Protein AF-A0A8H6XSZ0-F1 (afdb_monomer)

Structure (mmCIF, N/CA/C/O backbone):
data_AF-A0A8H6XSZ0-F1
#
_entry.id   AF-A0A8H6XSZ0-F1
#
loop_
_atom_site.group_PDB
_atom_site.id
_atom_site.type_symbol
_atom_site.label_atom_id
_atom_site.label_alt_id
_atom_site.label_comp_id
_atom_site.label_asym_id
_atom_site.label_entity_id
_atom_site.label_seq_id
_atom_site.pdbx_PDB_ins_code
_atom_site.Cartn_x
_atom_site.Cartn_y
_atom_site.Cartn_z
_atom_site.occupancy
_atom_site.B_iso_or_equiv
_atom_site.auth_seq_id
_atom_site.auth_comp_id
_atom_site.auth_asym_id
_atom_site.auth_atom_id
_atom_site.pdbx_PDB_model_num
ATOM 1 N N . MET A 1 1 ? 0.325 -28.582 12.959 1.00 30.89 1 MET A N 1
ATOM 2 C CA . MET A 1 1 ? 1.122 -27.996 11.861 1.00 30.89 1 MET A CA 1
ATOM 3 C C . MET A 1 1 ? 0.439 -28.367 10.554 1.00 30.89 1 MET A C 1
ATOM 5 O O . MET A 1 1 ? 0.577 -29.498 10.122 1.00 30.89 1 MET A O 1
ATOM 9 N N . SER A 1 2 ? -0.385 -27.478 9.994 1.00 27.41 2 SER A N 1
ATOM 10 C CA . SER A 1 2 ? -0.947 -27.676 8.652 1.00 27.41 2 SER A CA 1
ATOM 11 C C . SER A 1 2 ? -0.065 -26.900 7.688 1.00 27.41 2 SER A C 1
ATOM 13 O O . SER A 1 2 ? 0.022 -25.679 7.812 1.00 27.41 2 SER A O 1
ATOM 15 N N . ALA A 1 3 ? 0.617 -27.595 6.779 1.00 25.88 3 ALA A N 1
ATOM 16 C CA . ALA A 1 3 ? 1.285 -26.951 5.658 1.00 25.88 3 ALA A CA 1
ATOM 17 C C . ALA A 1 3 ? 0.207 -26.241 4.829 1.00 25.88 3 ALA A C 1
ATOM 19 O O . ALA A 1 3 ? -0.731 -26.881 4.355 1.00 25.88 3 ALA A O 1
ATOM 20 N N . ARG A 1 4 ? 0.284 -24.912 4.735 1.00 32.66 4 ARG A N 1
ATOM 21 C CA . ARG A 1 4 ? -0.521 -24.152 3.780 1.00 32.66 4 ARG A CA 1
ATOM 22 C C . ARG A 1 4 ? 0.209 -24.222 2.449 1.00 32.66 4 ARG A C 1
ATOM 24 O O . ARG A 1 4 ? 1.306 -23.692 2.315 1.00 32.66 4 ARG A O 1
ATOM 31 N N . THR A 1 5 ? -0.361 -24.945 1.500 1.00 26.98 5 THR A N 1
ATOM 32 C CA . THR A 1 5 ? 0.038 -24.868 0.098 1.00 26.98 5 THR A CA 1
ATOM 33 C C . THR A 1 5 ? -0.646 -23.645 -0.499 1.00 26.98 5 THR A C 1
ATOM 35 O O . THR A 1 5 ? -1.838 -23.693 -0.790 1.00 26.98 5 THR A O 1
ATOM 38 N N . ASN A 1 6 ? 0.091 -22.542 -0.630 1.00 35.59 6 ASN A N 1
ATOM 39 C CA . ASN A 1 6 ? -0.370 -21.371 -1.373 1.00 35.59 6 ASN A CA 1
ATOM 40 C C . ASN A 1 6 ? -0.275 -21.696 -2.871 1.00 35.59 6 ASN A C 1
ATOM 42 O O . ASN A 1 6 ? 0.822 -21.901 -3.397 1.00 35.59 6 ASN A O 1
ATOM 46 N N . GLU A 1 7 ? -1.408 -21.767 -3.568 1.00 32.34 7 GLU A N 1
ATOM 47 C CA . GLU A 1 7 ? -1.431 -21.922 -5.025 1.00 32.34 7 GLU A CA 1
ATOM 48 C C . GLU A 1 7 ? -1.338 -20.550 -5.699 1.00 32.34 7 GLU A C 1
ATOM 50 O O . GLU A 1 7 ? -2.342 -19.919 -6.032 1.00 32.34 7 GLU A O 1
ATOM 55 N N . PHE A 1 8 ? -0.109 -20.087 -5.940 1.00 37.84 8 PHE A N 1
ATOM 56 C CA . PHE A 1 8 ? 0.129 -18.939 -6.813 1.00 37.84 8 PHE A CA 1
ATOM 57 C C . PHE A 1 8 ? -0.322 -19.273 -8.235 1.00 37.84 8 PHE A C 1
ATOM 59 O O . PHE A 1 8 ? 0.369 -19.979 -8.975 1.00 37.84 8 PHE A O 1
ATOM 66 N N . HIS A 1 9 ? -1.446 -18.703 -8.663 1.00 38.78 9 HIS A N 1
ATOM 67 C CA . HIS A 1 9 ? -1.815 -18.732 -10.071 1.00 38.78 9 HIS A CA 1
ATOM 68 C C . HIS A 1 9 ? -0.906 -17.758 -10.824 1.00 38.78 9 HIS A C 1
ATOM 70 O O . HIS A 1 9 ? -1.159 -16.556 -10.922 1.00 38.78 9 HIS A O 1
ATOM 76 N N . THR A 1 10 ? 0.208 -18.286 -11.334 1.00 34.50 10 THR A N 1
ATOM 77 C CA . THR A 1 10 ? 1.086 -17.545 -12.238 1.00 34.50 10 THR A CA 1
ATOM 78 C C . THR A 1 10 ? 0.405 -17.464 -13.593 1.00 34.50 10 THR A C 1
ATOM 80 O O . THR A 1 10 ? 0.452 -18.406 -14.386 1.00 34.50 10 THR A O 1
ATOM 83 N N . ILE A 1 11 ? -0.197 -16.319 -13.897 1.00 41.19 11 ILE A N 1
ATOM 84 C CA . ILE A 1 11 ? -0.640 -16.041 -15.259 1.00 41.19 11 ILE A CA 1
ATOM 85 C C . ILE A 1 11 ? 0.620 -15.667 -16.050 1.00 41.19 11 ILE A C 1
ATOM 87 O O . ILE A 1 11 ? 1.072 -14.523 -16.060 1.00 41.19 11 ILE A O 1
ATOM 91 N N . ASN A 1 12 ? 1.225 -16.667 -16.699 1.00 33.88 12 ASN A N 1
ATOM 92 C CA . ASN A 1 12 ? 2.415 -16.535 -17.549 1.00 33.88 12 ASN A CA 1
ATOM 93 C C . ASN A 1 12 ? 2.102 -15.825 -18.884 1.00 33.88 12 ASN A C 1
ATOM 95 O O . ASN A 1 12 ? 2.585 -16.225 -19.941 1.00 33.88 12 ASN A O 1
ATOM 99 N N . ASN A 1 13 ? 1.325 -14.746 -18.867 1.00 37.66 13 ASN A N 1
ATOM 100 C CA . ASN A 1 13 ? 1.044 -13.992 -20.080 1.00 37.66 13 ASN A CA 1
ATOM 101 C C . ASN A 1 13 ? 2.245 -13.111 -20.423 1.00 37.66 13 ASN A C 1
ATOM 103 O O . ASN A 1 13 ? 2.646 -12.237 -19.659 1.00 37.66 13 ASN A O 1
ATOM 107 N N . HIS A 1 14 ? 2.858 -13.384 -21.572 1.00 36.53 14 HIS A N 1
ATOM 108 C CA . HIS A 1 14 ? 3.912 -12.545 -22.125 1.00 36.53 14 HIS A CA 1
ATOM 109 C C . HIS A 1 14 ? 3.254 -11.311 -22.712 1.00 36.53 14 HIS A C 1
ATOM 111 O O . HIS A 1 14 ? 2.371 -11.433 -23.557 1.00 36.53 14 HIS A O 1
ATOM 117 N N . ILE A 1 15 ? 3.674 -10.135 -22.261 1.00 41.38 15 ILE A N 1
ATOM 118 C CA . ILE A 1 15 ? 3.165 -8.891 -22.816 1.00 41.38 15 ILE A CA 1
ATOM 119 C C . ILE A 1 15 ? 4.338 -8.029 -23.266 1.00 41.38 15 ILE A C 1
ATOM 121 O O . ILE A 1 15 ? 5.171 -7.607 -22.460 1.00 41.38 15 ILE A O 1
ATOM 125 N N . TYR A 1 16 ? 4.395 -7.817 -24.577 1.00 39.16 16 TYR A N 1
ATOM 126 C CA . TYR A 1 16 ? 5.367 -6.982 -25.270 1.00 39.16 16 TYR A CA 1
ATOM 127 C C . TYR A 1 16 ? 4.949 -5.511 -25.154 1.00 39.16 16 TYR A C 1
ATOM 129 O O . TYR A 1 16 ? 3.790 -5.173 -25.382 1.00 39.16 16 TYR A O 1
ATOM 137 N N . GLY A 1 17 ? 5.868 -4.630 -24.748 1.00 40.28 17 GLY A N 1
ATOM 138 C CA . GLY A 1 17 ? 5.565 -3.211 -24.538 1.00 40.28 17 GLY A CA 1
ATOM 139 C C . GLY A 1 17 ? 5.966 -2.303 -25.692 1.00 40.28 17 GLY A C 1
ATOM 140 O O . GLY A 1 17 ? 7.087 -1.825 -25.688 1.00 40.28 17 GLY A O 1
ATOM 141 N N . GLY A 1 18 ? 5.064 -1.979 -26.616 1.00 36.53 18 GLY A N 1
ATOM 142 C CA . GLY A 1 18 ? 5.341 -1.012 -27.687 1.00 36.53 18 GLY A CA 1
ATOM 143 C C . GLY A 1 18 ? 5.869 0.334 -27.174 1.00 36.53 18 GLY A C 1
ATOM 144 O O . GLY A 1 18 ? 5.116 1.086 -26.561 1.00 36.53 18 GLY A O 1
ATOM 145 N N . VAL A 1 19 ? 7.130 0.675 -27.462 1.00 43.03 19 VAL A N 1
ATOM 146 C CA . VAL A 1 19 ? 7.591 2.074 -27.445 1.00 43.03 19 VAL A CA 1
ATOM 147 C C . VAL A 1 19 ? 7.278 2.635 -28.828 1.00 43.03 19 VAL A C 1
ATOM 149 O O . VAL A 1 19 ? 7.871 2.199 -29.813 1.00 43.03 19 VAL A O 1
ATOM 152 N N . GLY A 1 20 ? 6.295 3.531 -28.924 1.00 42.84 20 GLY A N 1
ATOM 153 C CA . GLY A 1 20 ? 5.967 4.207 -30.177 1.00 42.84 20 GLY A CA 1
ATOM 154 C C . GLY A 1 20 ? 7.186 4.970 -30.698 1.00 42.84 20 GLY A C 1
ATOM 155 O O . GLY A 1 20 ? 7.690 5.874 -30.031 1.00 42.84 20 GLY A O 1
ATOM 156 N N . GLY A 1 21 ? 7.686 4.574 -31.869 1.00 40.88 21 GLY A N 1
ATOM 157 C CA . GLY A 1 21 ? 8.788 5.256 -32.542 1.00 40.88 21 GLY A CA 1
ATOM 158 C C . GLY A 1 21 ? 8.429 6.706 -32.876 1.00 40.88 21 GLY A C 1
ATOM 159 O O . GLY A 1 21 ? 7.324 6.991 -33.336 1.00 40.88 21 GL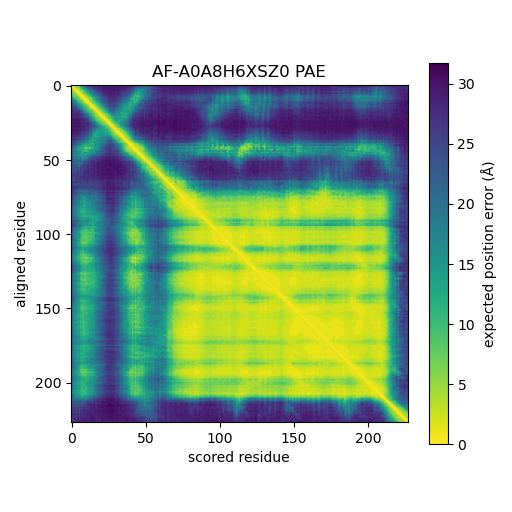Y A O 1
ATOM 160 N N . HIS A 1 22 ? 9.368 7.629 -32.658 1.00 41.38 22 HIS A N 1
ATOM 161 C CA . HIS A 1 22 ? 9.258 8.996 -33.165 1.00 41.38 22 HIS A CA 1
ATOM 162 C C . HIS A 1 22 ? 9.368 8.963 -34.696 1.00 41.38 22 HIS A C 1
ATOM 164 O O . HIS A 1 22 ? 10.398 8.566 -35.241 1.00 41.38 22 HIS A O 1
ATOM 170 N N . GLY A 1 23 ? 8.291 9.347 -35.386 1.00 41.91 23 GLY A N 1
ATOM 171 C CA . GLY A 1 23 ? 8.269 9.493 -36.840 1.00 41.91 23 GLY A CA 1
ATOM 172 C C . GLY A 1 23 ? 9.262 10.562 -37.296 1.00 41.91 23 GLY A C 1
ATOM 173 O O . GLY A 1 23 ? 9.236 11.690 -36.807 1.00 41.91 23 GLY A O 1
ATOM 174 N N . GLY A 1 24 ? 10.151 10.182 -38.215 1.00 39.12 24 GLY A N 1
ATOM 175 C CA . GLY A 1 24 ? 11.143 11.065 -38.818 1.00 39.12 24 GLY A CA 1
ATOM 176 C C . GLY A 1 24 ? 10.514 12.198 -39.631 1.00 39.12 24 GLY A C 1
ATOM 177 O O . GLY A 1 24 ? 9.450 12.053 -40.233 1.00 39.12 24 GLY A O 1
ATOM 178 N N . ALA A 1 25 ? 11.199 13.338 -39.650 1.00 46.41 25 ALA A N 1
ATOM 179 C CA . ALA A 1 25 ? 10.891 14.448 -40.535 1.00 46.41 25 ALA A CA 1
ATOM 180 C C . ALA A 1 25 ? 11.247 14.089 -41.990 1.00 46.41 25 ALA A C 1
ATOM 182 O O . ALA A 1 25 ? 12.367 13.662 -42.258 1.00 46.41 25 ALA A O 1
ATOM 183 N N . GLY A 1 26 ? 10.324 14.334 -42.927 1.00 39.47 26 GLY A N 1
ATOM 184 C CA . GLY A 1 26 ? 10.641 14.463 -44.355 1.00 39.47 26 GLY A CA 1
ATOM 185 C C . GLY A 1 26 ? 9.917 13.496 -45.296 1.00 39.47 26 GLY A C 1
ATOM 186 O O . GLY A 1 26 ? 10.168 12.301 -45.286 1.00 39.47 26 GLY A O 1
ATOM 187 N N . GLY A 1 27 ? 9.055 14.068 -46.146 1.00 44.94 27 GLY A N 1
ATOM 188 C CA . GLY A 1 27 ? 8.819 13.678 -47.543 1.00 44.94 27 GLY A CA 1
ATOM 189 C C . GLY A 1 27 ? 8.545 12.207 -47.883 1.00 44.94 27 GLY A C 1
ATOM 190 O O . GLY A 1 27 ? 9.471 11.440 -48.078 1.00 44.94 27 GLY A O 1
ATOM 191 N N . GLN A 1 28 ? 7.266 11.903 -48.133 1.00 50.97 28 GLN A N 1
ATOM 192 C CA . GLN A 1 28 ? 6.740 10.755 -48.895 1.00 50.97 28 GLN A CA 1
ATOM 193 C C . GLN A 1 28 ? 7.128 9.330 -48.429 1.00 50.97 28 GLN A C 1
ATOM 195 O O . GLN A 1 28 ? 8.266 8.893 -48.513 1.00 50.97 28 GLN A O 1
ATOM 200 N N . ARG A 1 29 ? 6.073 8.556 -48.110 1.00 48.88 29 ARG A N 1
ATOM 201 C CA . ARG A 1 29 ? 6.023 7.165 -47.601 1.00 48.88 29 ARG A CA 1
ATOM 202 C C . ARG A 1 29 ? 6.269 7.049 -46.093 1.00 48.88 29 ARG A C 1
ATOM 204 O O . ARG A 1 29 ? 7.379 6.826 -45.632 1.00 48.88 29 ARG A O 1
ATOM 211 N N . GLY A 1 30 ? 5.179 7.150 -45.328 1.00 42.22 30 GLY A N 1
ATOM 212 C CA . GLY A 1 30 ? 5.169 6.824 -43.903 1.00 42.22 30 GLY A CA 1
ATOM 213 C C . GLY A 1 30 ? 5.542 5.358 -43.679 1.00 42.22 30 GLY A C 1
ATOM 214 O O . GLY A 1 30 ? 4.811 4.460 -44.092 1.00 42.22 30 GLY A O 1
ATOM 215 N N . GLY A 1 31 ? 6.693 5.125 -43.049 1.00 39.75 31 GLY A N 1
ATOM 216 C CA . GLY A 1 31 ? 7.053 3.820 -42.508 1.00 39.75 31 GLY A CA 1
ATOM 217 C C . GLY A 1 31 ? 6.154 3.494 -41.317 1.00 39.75 31 GLY A C 1
ATOM 218 O O . GLY A 1 31 ? 5.973 4.331 -40.433 1.00 39.75 31 GLY A O 1
ATOM 219 N N . GLY A 1 32 ? 5.570 2.295 -41.305 1.00 40.28 32 GLY A N 1
ATOM 220 C CA . GLY A 1 32 ? 4.816 1.797 -40.158 1.00 40.28 32 GLY A CA 1
ATOM 221 C C . GLY A 1 32 ? 5.708 1.783 -38.919 1.00 40.28 32 GLY A C 1
ATOM 222 O O . GLY A 1 32 ? 6.764 1.151 -38.925 1.00 40.28 32 GLY A O 1
ATOM 223 N N . GLY A 1 33 ? 5.307 2.514 -37.878 1.00 40.75 33 GLY A N 1
ATOM 224 C CA . GLY A 1 33 ? 5.997 2.506 -36.594 1.00 40.75 33 GLY A CA 1
ATOM 225 C C . GLY A 1 33 ? 6.051 1.082 -36.046 1.00 40.75 33 GLY A C 1
ATOM 226 O O . GLY A 1 33 ? 5.018 0.435 -35.890 1.00 40.75 33 GLY A O 1
ATOM 227 N N . GLY A 1 34 ? 7.259 0.582 -35.793 1.00 36.25 34 GLY A N 1
ATOM 228 C CA . GLY A 1 34 ? 7.454 -0.720 -35.168 1.00 36.25 34 GLY A CA 1
ATOM 229 C C . GLY A 1 34 ? 6.903 -0.735 -33.742 1.00 36.25 34 GLY A C 1
ATOM 230 O O . GLY A 1 34 ? 7.022 0.244 -33.004 1.00 36.25 34 GLY A O 1
ATOM 231 N N . VAL A 1 35 ? 6.316 -1.863 -33.346 1.00 44.34 35 VAL A N 1
ATOM 232 C CA . VAL A 1 35 ? 5.996 -2.153 -31.947 1.00 44.34 35 VAL A CA 1
ATOM 233 C C . VAL A 1 35 ? 7.326 -2.405 -31.233 1.00 44.34 35 VAL A C 1
ATOM 235 O O . VAL A 1 35 ? 7.964 -3.424 -31.473 1.00 44.34 35 VAL A O 1
ATOM 238 N N . GLY A 1 36 ? 7.791 -1.466 -30.404 1.00 39.34 36 GLY A N 1
ATOM 239 C CA . GLY A 1 36 ? 8.972 -1.706 -29.569 1.00 39.34 36 GLY A CA 1
ATOM 240 C C . GLY A 1 36 ? 8.753 -2.896 -28.623 1.00 39.34 36 GLY A C 1
ATOM 241 O O . GLY A 1 36 ? 7.678 -3.055 -28.057 1.00 39.34 36 GLY A O 1
ATOM 242 N N . GLU A 1 37 ? 9.755 -3.748 -28.430 1.00 40.81 37 GLU A N 1
ATOM 243 C CA . GLU A 1 37 ? 9.703 -4.824 -27.434 1.00 40.81 37 GLU A CA 1
ATOM 244 C C . GLU A 1 37 ? 10.052 -4.277 -26.042 1.00 40.81 37 GLU A C 1
ATOM 246 O O . GLU A 1 37 ? 11.153 -4.442 -25.526 1.00 40.81 37 GLU A O 1
ATOM 251 N N . GLY A 1 38 ? 9.130 -3.552 -25.420 1.00 41.41 38 GLY A N 1
ATOM 252 C CA . GLY A 1 38 ? 9.304 -3.063 -24.053 1.00 41.41 38 GLY A CA 1
ATOM 253 C C . GLY A 1 38 ? 9.327 -4.206 -23.043 1.00 41.41 38 GLY A C 1
ATOM 254 O O . GLY A 1 38 ? 8.747 -5.267 -23.277 1.00 41.41 38 GLY A O 1
ATOM 255 N N . SER A 1 39 ? 9.953 -3.956 -21.888 1.00 42.16 39 SER A N 1
ATOM 256 C CA . SER A 1 39 ? 10.233 -4.943 -20.839 1.00 42.16 39 SER A CA 1
ATOM 257 C C . SER A 1 39 ? 9.049 -5.858 -20.528 1.00 42.16 39 SER A C 1
ATOM 259 O O . SER A 1 39 ? 7.912 -5.395 -20.399 1.00 42.16 39 SER A O 1
ATOM 261 N N . ARG A 1 40 ? 9.344 -7.153 -20.383 1.00 46.25 40 ARG A N 1
ATOM 262 C CA . ARG A 1 40 ? 8.380 -8.218 -20.096 1.00 46.25 40 ARG A CA 1
ATOM 263 C C . ARG A 1 40 ? 8.055 -8.227 -18.604 1.00 46.25 40 ARG A C 1
ATOM 265 O O . ARG A 1 40 ? 8.958 -8.305 -17.771 1.00 46.25 40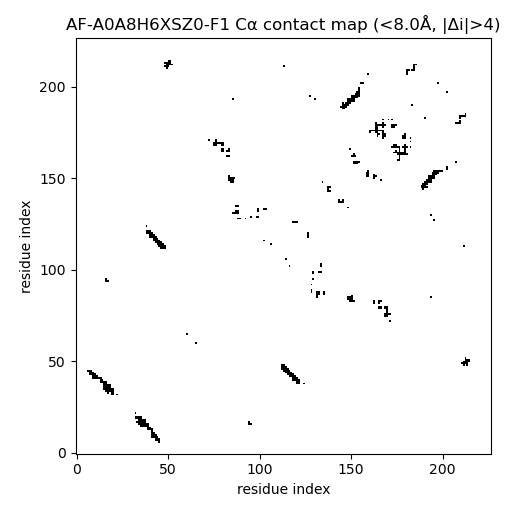 ARG A O 1
ATOM 272 N N . PHE A 1 41 ? 6.770 -8.138 -18.285 1.00 44.31 41 PHE A N 1
ATOM 273 C CA . PHE A 1 41 ? 6.249 -8.191 -16.922 1.00 44.31 41 PHE A CA 1
ATOM 274 C C . PHE A 1 41 ? 5.450 -9.459 -16.721 1.00 44.31 41 PHE A C 1
ATOM 276 O O . PHE A 1 41 ? 4.832 -9.970 -17.655 1.00 44.31 41 PHE A O 1
ATOM 283 N N . LYS A 1 42 ? 5.447 -9.945 -15.491 1.00 50.78 42 LYS A N 1
ATOM 284 C CA . LYS A 1 42 ? 4.593 -11.046 -15.084 1.00 50.78 42 LYS A CA 1
ATOM 285 C C . LYS A 1 42 ? 3.915 -10.687 -13.765 1.00 50.78 42 LYS A C 1
ATOM 287 O O . LYS A 1 42 ? 4.370 -9.786 -13.054 1.00 50.78 42 LYS A O 1
ATOM 292 N N . TYR A 1 43 ? 2.821 -11.382 -13.472 1.00 45.31 43 TYR A N 1
ATOM 293 C CA . TYR A 1 43 ? 2.075 -11.192 -12.239 1.00 45.31 43 TYR A CA 1
ATOM 294 C C . TYR A 1 43 ? 1.499 -12.496 -11.689 1.00 45.31 43 TYR A C 1
ATOM 296 O O . TYR A 1 43 ? 1.418 -13.502 -12.398 1.00 45.31 43 TYR A O 1
ATOM 304 N N . ALA A 1 44 ? 1.161 -12.479 -10.403 1.00 49.62 44 ALA A N 1
ATOM 305 C CA . ALA A 1 44 ? 0.531 -13.582 -9.686 1.00 49.62 44 ALA A CA 1
ATOM 306 C C . ALA A 1 44 ? -0.606 -13.046 -8.809 1.00 49.62 44 ALA A C 1
ATOM 308 O O . ALA A 1 44 ? -0.556 -11.887 -8.383 1.00 49.62 44 ALA A O 1
ATOM 309 N N . VAL A 1 45 ? -1.615 -13.889 -8.583 1.00 44.84 45 VAL A N 1
ATOM 310 C CA . VAL A 1 45 ? -2.857 -13.531 -7.892 1.00 44.84 45 VAL A CA 1
ATOM 311 C C . VAL A 1 45 ? -3.245 -14.552 -6.821 1.00 44.84 45 VAL A C 1
ATOM 313 O O . VAL A 1 45 ? -3.049 -15.749 -7.027 1.00 44.84 45 VAL A O 1
ATOM 316 N N . GLU A 1 46 ? -3.789 -14.079 -5.696 1.00 50.94 46 GLU A N 1
ATOM 317 C CA . GLU A 1 46 ? -4.256 -14.904 -4.568 1.00 50.94 46 GLU A CA 1
ATOM 318 C C . GLU A 1 46 ? -5.479 -14.272 -3.871 1.00 50.94 46 GLU A C 1
ATOM 320 O O . GLU A 1 46 ? -5.521 -13.052 -3.669 1.00 50.94 46 GLU A O 1
ATOM 325 N N . THR A 1 47 ? -6.447 -15.121 -3.488 1.00 43.97 47 THR A N 1
ATOM 326 C CA . THR A 1 47 ? -7.684 -14.768 -2.765 1.00 43.97 47 THR A CA 1
ATOM 327 C C . THR A 1 47 ? -7.909 -15.673 -1.550 1.00 43.97 47 THR A C 1
ATOM 329 O O . THR A 1 47 ? -7.956 -16.892 -1.701 1.00 43.97 47 THR A O 1
ATOM 332 N N . GLU A 1 48 ? -8.121 -15.100 -0.360 1.00 44.81 48 GLU A N 1
ATOM 333 C CA . GLU A 1 48 ? -8.373 -15.850 0.887 1.00 44.81 48 GLU A CA 1
ATOM 334 C C . GLU A 1 48 ? -9.707 -15.447 1.555 1.00 44.81 48 GLU A C 1
ATOM 336 O O . GLU A 1 48 ? -10.090 -14.275 1.535 1.00 44.81 48 GLU A O 1
ATOM 341 N N . ASN A 1 49 ? -10.374 -16.407 2.216 1.00 32.28 49 ASN A N 1
ATOM 342 C CA . ASN A 1 49 ? -11.567 -16.206 3.059 1.00 32.28 49 ASN A CA 1
ATOM 343 C C . ASN A 1 49 ? -11.203 -16.399 4.546 1.00 32.28 49 ASN A C 1
ATOM 345 O O . ASN A 1 49 ? -10.564 -17.397 4.879 1.00 32.28 49 ASN A O 1
ATOM 349 N N . PHE A 1 50 ? -11.621 -15.511 5.459 1.00 35.91 50 PHE A N 1
ATOM 350 C CA . PHE A 1 50 ? -11.289 -15.646 6.891 1.00 35.91 50 PHE A CA 1
ATOM 351 C C . PHE A 1 50 ? -12.352 -15.036 7.828 1.00 35.91 50 PHE A C 1
ATOM 353 O O . PHE A 1 50 ? -12.980 -14.049 7.474 1.00 35.91 50 PHE A O 1
ATOM 360 N N . THR A 1 51 ? -12.570 -15.604 9.026 1.00 30.22 51 THR A N 1
ATOM 361 C CA . THR A 1 51 ? -13.616 -15.195 9.999 1.00 30.22 51 THR A CA 1
ATOM 362 C C . THR A 1 51 ? -13.102 -15.257 11.449 1.00 30.22 51 THR A C 1
ATOM 364 O O . THR A 1 51 ? -12.580 -16.303 11.822 1.00 30.22 51 THR A O 1
ATOM 367 N N . MET A 1 52 ? -13.268 -14.192 12.268 1.00 30.39 52 MET A N 1
ATOM 368 C CA . MET A 1 52 ? -13.612 -14.208 13.726 1.00 30.39 52 MET A CA 1
ATOM 369 C C . MET A 1 52 ? -13.485 -12.828 14.427 1.00 30.39 52 MET A C 1
ATOM 371 O O . MET A 1 52 ? -12.894 -11.919 13.874 1.00 30.39 52 MET A O 1
ATOM 375 N N . HIS A 1 53 ? -14.094 -12.670 15.615 1.00 31.55 53 HIS A N 1
ATOM 376 C CA . HIS A 1 53 ? -14.422 -11.413 16.329 1.00 31.55 53 HIS A CA 1
ATOM 377 C C . HIS A 1 53 ? -13.479 -11.041 17.494 1.00 31.55 53 HIS A C 1
ATOM 379 O O . HIS A 1 53 ? -12.889 -11.936 18.091 1.00 31.55 53 HIS A O 1
ATOM 385 N N . ASN A 1 54 ? -13.461 -9.751 17.894 1.00 29.77 54 ASN A N 1
ATOM 386 C CA . ASN A 1 54 ? -13.455 -9.318 19.309 1.00 29.77 54 ASN A CA 1
ATOM 387 C C . ASN A 1 54 ? -13.739 -7.809 19.517 1.00 29.77 54 ASN A C 1
ATOM 389 O O . ASN A 1 54 ? -13.591 -7.003 18.605 1.00 29.77 54 ASN A O 1
ATOM 393 N N . HIS A 1 55 ? -14.178 -7.468 20.738 1.00 30.19 55 HIS A N 1
ATOM 394 C CA . HIS A 1 55 ? -14.747 -6.190 21.201 1.00 30.19 55 HIS A CA 1
ATOM 395 C C . HIS A 1 55 ? -13.871 -5.545 22.297 1.00 30.19 55 HIS A C 1
ATOM 397 O O . HIS A 1 55 ? -13.341 -6.266 23.141 1.00 30.19 55 HIS A O 1
ATOM 403 N N . PHE A 1 56 ? -13.761 -4.207 22.335 1.00 28.11 56 PHE A N 1
ATOM 404 C CA . PHE A 1 56 ? -13.103 -3.466 23.425 1.00 28.11 56 PHE A CA 1
ATOM 405 C C . PHE A 1 56 ? -13.772 -2.097 23.667 1.00 28.11 56 PHE A C 1
ATOM 407 O O . PHE A 1 56 ? -14.131 -1.412 22.710 1.00 28.11 56 PHE A O 1
ATOM 414 N N . GLN A 1 57 ? -13.922 -1.687 24.933 1.00 31.62 57 GLN A N 1
ATOM 415 C CA . GLN A 1 57 ? -14.392 -0.352 25.346 1.00 31.62 57 GLN A CA 1
ATOM 416 C C . GLN A 1 57 ? -13.282 0.412 26.079 1.00 31.62 57 GLN A C 1
ATOM 418 O O . GLN A 1 57 ? -12.513 -0.181 26.833 1.00 31.62 57 GLN A O 1
ATOM 423 N N . ILE A 1 58 ? -13.230 1.736 25.892 1.00 35.03 58 ILE A N 1
ATOM 424 C CA . ILE A 1 58 ? -12.269 2.638 26.543 1.00 35.03 58 ILE A CA 1
ATOM 425 C C . ILE A 1 58 ? -13.022 3.839 27.137 1.00 35.03 58 ILE A C 1
ATOM 427 O O . ILE A 1 58 ? -13.838 4.461 26.459 1.00 35.03 58 ILE A O 1
ATOM 431 N N . HIS A 1 59 ? -12.730 4.179 28.396 1.00 38.91 59 HIS A N 1
ATOM 432 C CA . HIS A 1 59 ? -13.191 5.407 29.056 1.00 38.91 59 HIS A CA 1
ATOM 433 C C . HIS A 1 59 ? -12.294 6.603 28.685 1.00 38.91 59 HIS A C 1
ATOM 435 O O . HIS A 1 59 ? -11.069 6.491 28.709 1.00 38.91 59 HIS A O 1
ATOM 441 N N . GLY A 1 60 ? -12.904 7.743 28.340 1.00 43.69 60 GLY A N 1
ATOM 442 C CA . GLY A 1 60 ? -12.212 8.949 27.864 1.00 43.69 60 GLY A CA 1
ATOM 443 C C . GLY A 1 60 ? -11.992 10.039 28.934 1.00 43.69 60 GLY A C 1
ATOM 444 O O . GLY A 1 60 ? -12.725 10.075 29.924 1.00 43.69 60 GLY A O 1
ATOM 445 N N . PRO A 1 61 ? -10.997 10.931 28.744 1.00 47.19 61 PRO A N 1
ATOM 446 C CA . PRO A 1 61 ? -10.699 12.062 29.631 1.00 47.19 61 PRO A CA 1
ATOM 447 C C . PRO A 1 61 ? -11.552 13.318 29.325 1.00 47.19 61 PRO A C 1
ATOM 449 O O . PRO A 1 61 ? -12.327 13.343 28.372 1.00 47.19 61 PRO A O 1
ATOM 452 N N . GLY A 1 62 ? -11.437 14.354 30.169 1.00 43.06 62 GLY A N 1
ATOM 453 C CA . GLY A 1 62 ? -12.281 15.563 30.166 1.00 43.06 62 GLY A CA 1
ATOM 454 C C . GLY A 1 62 ? -11.902 16.694 29.176 1.00 43.06 62 GLY A C 1
ATOM 455 O O . GLY A 1 62 ? -10.840 16.662 28.554 1.00 43.06 62 GLY A O 1
ATOM 456 N N . PRO A 1 63 ? -12.757 17.733 29.052 1.00 53.44 63 PRO A N 1
ATOM 457 C CA . PRO A 1 63 ? -12.899 18.571 27.847 1.00 53.44 63 PRO A CA 1
ATOM 458 C C . PRO A 1 63 ? -11.816 19.636 27.567 1.00 53.44 63 PRO A C 1
ATOM 460 O O . PRO A 1 63 ? -11.634 20.004 26.411 1.00 53.44 63 PRO A O 1
ATOM 463 N N . GLU A 1 64 ? -11.068 20.135 28.555 1.00 49.62 64 GLU A N 1
ATOM 464 C CA . GLU A 1 64 ? -10.061 21.195 28.313 1.00 49.62 64 GLU A CA 1
ATOM 465 C C . GLU A 1 64 ? -8.696 20.643 27.871 1.00 49.62 64 GLU A C 1
ATOM 467 O O . GLU A 1 64 ? -8.054 21.179 26.967 1.00 49.62 64 GLU A O 1
ATOM 472 N N . GLN A 1 65 ? -8.278 19.508 28.439 1.00 52.06 65 GLN A N 1
ATOM 473 C CA . GLN A 1 65 ? -7.103 18.756 27.977 1.00 52.06 65 GLN A CA 1
ATOM 474 C C . GLN A 1 65 ? -7.340 18.162 26.582 1.00 52.06 65 GLN A C 1
ATOM 476 O O . GLN A 1 65 ? -6.407 18.031 25.787 1.00 52.06 65 GLN A O 1
ATOM 481 N N . GLN A 1 66 ? -8.608 17.887 26.263 1.00 55.62 66 GLN A N 1
ATOM 482 C CA . GLN A 1 66 ? -9.056 17.395 24.970 1.00 55.62 66 GLN A CA 1
ATOM 483 C C . GLN A 1 66 ? -8.649 18.343 23.833 1.00 55.62 66 GLN A C 1
ATOM 485 O O . GLN A 1 66 ? -8.062 17.898 22.857 1.00 55.62 66 GLN A O 1
ATOM 490 N N . GLN A 1 67 ? -8.829 19.660 23.975 1.00 59.59 67 GLN A N 1
ATOM 491 C CA . GLN A 1 67 ? -8.666 20.594 22.853 1.00 59.59 67 GLN A CA 1
ATOM 492 C C . GLN A 1 67 ? -7.201 20.789 22.401 1.00 59.59 67 GLN A C 1
ATOM 494 O O . GLN A 1 67 ? -6.916 20.837 21.201 1.00 59.59 67 GLN A O 1
ATOM 499 N N . GLN A 1 68 ? -6.243 20.840 23.336 1.00 59.41 68 GLN A N 1
ATOM 500 C CA . GLN A 1 68 ? -4.805 20.893 23.007 1.00 59.41 68 GLN A CA 1
ATOM 501 C C . GLN A 1 68 ? -4.247 19.522 22.583 1.00 59.41 68 GLN A C 1
ATOM 503 O O . GLN A 1 68 ? -3.409 19.442 21.672 1.00 59.41 68 GLN A O 1
ATOM 508 N N . MET A 1 69 ? -4.734 18.428 23.185 1.00 57.88 69 MET A N 1
ATOM 509 C CA . MET A 1 69 ? -4.422 17.069 22.724 1.00 57.88 69 MET A CA 1
ATOM 510 C C . MET A 1 69 ? -4.957 16.817 21.311 1.00 57.88 69 MET A C 1
ATOM 512 O O . MET A 1 69 ? -4.283 16.175 20.511 1.00 57.88 69 MET A O 1
ATOM 516 N N . ASP A 1 70 ? -6.116 17.363 20.956 1.00 65.81 70 ASP A N 1
ATOM 517 C CA . ASP A 1 70 ? -6.735 17.165 19.648 1.00 65.81 70 ASP A CA 1
ATOM 518 C C . ASP A 1 70 ? -5.974 17.896 18.539 1.00 65.81 70 ASP A C 1
ATOM 520 O O . ASP A 1 70 ? -5.768 17.336 17.458 1.00 65.81 70 ASP A O 1
ATOM 524 N N . ALA A 1 71 ? -5.477 19.111 18.795 1.00 71.31 71 ALA A N 1
ATOM 525 C CA . ALA A 1 71 ? -4.665 19.853 17.830 1.00 71.31 71 ALA A CA 1
ATOM 526 C C . ALA A 1 71 ? -3.303 19.177 17.568 1.00 71.31 71 ALA A C 1
ATOM 528 O O . ALA A 1 71 ? -2.887 19.024 16.412 1.00 71.31 71 ALA A O 1
ATOM 529 N N . SER A 1 72 ? -2.623 18.716 18.624 1.00 75.81 72 SER A N 1
ATOM 530 C CA . SER A 1 72 ? -1.336 18.008 18.515 1.00 75.81 72 SER A CA 1
ATOM 531 C C . SER A 1 72 ? -1.485 16.635 17.848 1.00 75.81 72 SER A C 1
ATOM 533 O O . SER A 1 72 ? -0.759 16.344 16.891 1.00 75.81 72 SER A O 1
ATOM 535 N N . LYS A 1 73 ? -2.495 15.844 18.239 1.00 75.25 73 LYS A N 1
ATOM 536 C CA . LYS A 1 73 ? -2.861 14.586 17.563 1.00 75.25 73 LYS A CA 1
ATOM 537 C C . LYS A 1 73 ? -3.239 14.813 16.102 1.00 75.25 73 LYS A C 1
ATOM 539 O O . LYS A 1 73 ? -2.849 14.032 15.238 1.00 75.25 73 LYS A O 1
ATOM 544 N N . THR A 1 74 ? -3.939 15.904 15.785 1.00 78.00 74 THR A N 1
ATOM 545 C CA . THR A 1 74 ? -4.294 16.238 14.397 1.00 78.00 74 THR A CA 1
ATOM 546 C C . THR A 1 74 ? -3.054 16.498 13.548 1.00 78.00 74 THR A C 1
ATOM 548 O O . THR A 1 74 ? -2.922 15.914 12.470 1.00 78.00 74 THR A O 1
ATOM 551 N N . LYS A 1 75 ? -2.106 17.299 14.044 1.00 83.75 75 LYS A N 1
ATOM 552 C CA . LYS A 1 75 ? -0.842 17.564 13.344 1.00 83.75 75 LYS A CA 1
ATOM 553 C C . LYS A 1 75 ? -0.037 16.280 13.121 1.00 83.75 75 LYS A C 1
ATOM 555 O O . LYS A 1 75 ? 0.448 16.055 12.013 1.00 83.75 75 LYS A O 1
ATOM 560 N N . GLN A 1 76 ? 0.050 15.427 14.141 1.00 84.62 76 GLN A N 1
ATOM 561 C CA . GLN A 1 76 ? 0.757 14.150 14.064 1.00 84.62 76 GLN A CA 1
ATOM 562 C C . GLN A 1 76 ? 0.091 13.180 13.076 1.00 84.62 76 GLN A C 1
ATOM 564 O O . GLN A 1 76 ? 0.778 12.610 12.234 1.00 84.62 76 GLN A O 1
ATOM 569 N N . SER A 1 77 ? -1.242 13.060 13.103 1.00 87.94 77 SER A N 1
ATOM 570 C CA . SER A 1 77 ? -1.994 12.214 12.164 1.00 87.94 77 SER A CA 1
ATOM 571 C C . SER A 1 77 ? -1.803 12.644 10.708 1.00 87.94 77 SER A C 1
ATOM 573 O O . SER A 1 77 ? -1.604 11.802 9.838 1.00 87.94 77 SER A O 1
ATOM 575 N N . LYS A 1 78 ? -1.769 13.957 10.436 1.00 88.38 78 LYS A N 1
ATOM 576 C CA . LYS A 1 78 ? -1.528 14.489 9.088 1.00 88.38 78 LYS A CA 1
ATOM 577 C C . LYS A 1 78 ? -0.101 14.215 8.608 1.00 88.38 78 LYS A C 1
ATOM 579 O O . LYS A 1 78 ? 0.089 13.884 7.441 1.00 88.38 78 LYS A O 1
ATOM 584 N N . ALA A 1 79 ? 0.887 14.345 9.494 1.00 91.81 79 ALA A N 1
ATOM 585 C CA . ALA A 1 79 ? 2.277 14.022 9.181 1.00 91.81 79 ALA A CA 1
ATOM 586 C C . ALA A 1 79 ? 2.455 12.522 8.902 1.00 91.81 79 ALA A C 1
ATOM 588 O O . ALA A 1 79 ? 3.046 12.159 7.890 1.00 91.81 79 ALA A O 1
ATOM 589 N N . ALA A 1 80 ? 1.877 11.660 9.741 1.00 91.38 80 ALA A N 1
ATOM 590 C CA . ALA A 1 80 ? 1.902 10.216 9.537 1.00 91.38 80 ALA A CA 1
ATOM 591 C C . ALA A 1 80 ? 1.199 9.815 8.234 1.00 91.38 80 ALA A C 1
ATOM 593 O O . ALA A 1 80 ? 1.760 9.051 7.456 1.00 91.38 80 ALA A O 1
ATOM 594 N N . LEU A 1 81 ? 0.032 10.403 7.937 1.00 92.25 81 LEU A N 1
ATOM 595 C CA . LEU A 1 81 ? -0.677 10.172 6.677 1.00 92.25 81 LEU A CA 1
ATOM 596 C C . LEU A 1 81 ? 0.181 10.540 5.462 1.00 92.25 81 LEU A C 1
ATOM 598 O O . LEU A 1 81 ? 0.155 9.831 4.464 1.00 92.25 81 LEU A O 1
ATOM 602 N N . ALA A 1 82 ? 0.950 11.629 5.535 1.00 91.81 82 ALA A N 1
ATOM 603 C CA . ALA A 1 82 ? 1.836 12.030 4.447 1.00 91.81 82 ALA A CA 1
ATOM 604 C C . ALA A 1 82 ? 2.958 11.009 4.186 1.00 91.81 82 ALA A C 1
ATOM 606 O O . ALA A 1 82 ? 3.359 10.854 3.036 1.00 91.81 82 ALA A O 1
ATOM 607 N N . LEU A 1 83 ? 3.426 10.296 5.218 1.00 94.50 83 LEU A N 1
ATOM 608 C CA . LEU A 1 83 ? 4.479 9.277 5.103 1.00 94.50 83 LEU A CA 1
ATOM 609 C C . LEU A 1 83 ? 4.000 7.970 4.463 1.00 94.50 83 LEU A C 1
ATOM 611 O O . LEU A 1 83 ? 4.814 7.236 3.916 1.00 94.50 83 LEU A O 1
ATOM 615 N N . VAL A 1 84 ? 2.699 7.684 4.529 1.00 93.94 84 VAL A N 1
ATOM 616 C CA . VAL A 1 84 ? 2.089 6.481 3.933 1.00 93.94 84 VAL A CA 1
ATOM 617 C C . VAL A 1 84 ? 1.214 6.809 2.727 1.00 93.94 84 VAL A C 1
ATOM 619 O O . VAL A 1 84 ? 0.519 5.942 2.207 1.00 93.94 84 VAL A O 1
ATOM 622 N N . ARG A 1 85 ? 1.212 8.059 2.259 1.00 94.12 85 ARG A N 1
ATOM 623 C CA . ARG A 1 85 ? 0.431 8.459 1.089 1.00 94.12 85 ARG A CA 1
ATOM 624 C C . ARG A 1 85 ? 1.095 7.941 -0.182 1.00 94.12 85 ARG A C 1
ATOM 626 O O . ARG A 1 85 ? 2.297 8.097 -0.370 1.00 94.12 85 ARG A O 1
ATOM 633 N N . CYS A 1 86 ? 0.286 7.418 -1.097 1.00 94.00 86 CYS A N 1
ATOM 634 C CA . CYS A 1 86 ? 0.764 7.076 -2.430 1.00 94.00 86 CYS A CA 1
ATOM 635 C C . CYS A 1 86 ? 1.187 8.351 -3.182 1.00 94.00 86 CYS A C 1
ATOM 637 O O . CYS A 1 86 ? 0.368 9.273 -3.315 1.00 94.00 86 CYS A O 1
ATOM 639 N N . PRO A 1 87 ? 2.443 8.447 -3.656 1.00 93.00 87 PRO A N 1
ATOM 640 C CA . PRO A 1 87 ? 2.857 9.566 -4.490 1.00 93.00 87 PRO A CA 1
ATOM 641 C C . PRO A 1 87 ? 2.071 9.559 -5.811 1.00 93.00 87 PRO A C 1
ATOM 643 O O . PRO A 1 87 ? 1.633 8.499 -6.262 1.00 93.00 87 PRO A O 1
ATOM 646 N N . PRO A 1 88 ? 1.871 10.717 -6.460 1.00 91.75 88 PRO A N 1
ATOM 647 C CA . PRO A 1 88 ? 1.242 10.733 -7.772 1.00 91.75 88 PRO A CA 1
ATOM 648 C C . PRO A 1 88 ? 2.109 9.962 -8.783 1.00 91.75 88 PRO A C 1
ATOM 650 O O . PRO A 1 88 ? 3.342 10.008 -8.693 1.00 91.75 88 PRO A O 1
ATOM 653 N N . PRO A 1 89 ? 1.501 9.279 -9.766 1.00 92.06 89 PRO A N 1
ATOM 654 C CA . PRO A 1 89 ? 2.260 8.712 -10.870 1.00 92.06 89 PRO A CA 1
ATOM 655 C C . PRO A 1 89 ? 2.954 9.823 -11.669 1.00 92.06 89 PRO A C 1
ATOM 657 O O . PRO A 1 89 ? 2.511 10.976 -11.700 1.00 92.06 89 PRO A O 1
ATOM 660 N N . SER A 1 90 ? 4.035 9.469 -12.358 1.00 89.31 90 SER A N 1
ATOM 661 C CA . SER A 1 90 ? 4.720 10.385 -13.267 1.00 89.31 90 SER A CA 1
ATOM 662 C C . SER A 1 90 ? 3.792 10.866 -14.390 1.00 89.31 90 SER A C 1
ATOM 664 O O . SER A 1 90 ? 3.089 10.070 -15.012 1.00 89.31 90 SER A O 1
ATOM 666 N N . GLN A 1 91 ? 3.839 12.165 -14.705 1.00 85.12 91 GLN A N 1
ATOM 667 C CA . GLN A 1 91 ? 3.032 12.775 -15.775 1.00 85.12 91 GLN A CA 1
ATOM 668 C C . GLN A 1 91 ? 3.411 12.273 -17.176 1.00 85.12 91 GLN A C 1
ATOM 670 O O . GLN A 1 91 ? 2.597 12.317 -18.093 1.00 85.12 91 GLN A O 1
ATOM 675 N N . ILE A 1 92 ? 4.638 11.773 -17.341 1.00 81.12 92 ILE A N 1
ATOM 676 C CA . ILE A 1 92 ? 5.131 11.213 -18.608 1.00 81.12 92 ILE A CA 1
ATOM 677 C C . ILE A 1 92 ? 4.906 9.699 -18.718 1.00 81.12 92 ILE A C 1
ATOM 679 O O . ILE A 1 92 ? 5.336 9.091 -19.695 1.00 81.12 92 ILE A O 1
ATOM 683 N N . PHE A 1 93 ? 4.260 9.068 -17.730 1.00 81.50 93 PHE A N 1
ATOM 684 C CA . PHE A 1 93 ? 3.917 7.652 -17.815 1.00 81.50 93 PHE A CA 1
ATOM 685 C C . PHE A 1 93 ? 2.890 7.428 -18.935 1.00 81.50 93 PHE A C 1
ATOM 687 O O . PHE A 1 93 ? 1.769 7.935 -18.871 1.00 81.50 93 PHE A O 1
ATOM 694 N N . GLN A 1 94 ? 3.274 6.653 -19.950 1.00 78.44 94 GLN A N 1
ATOM 695 C CA . GLN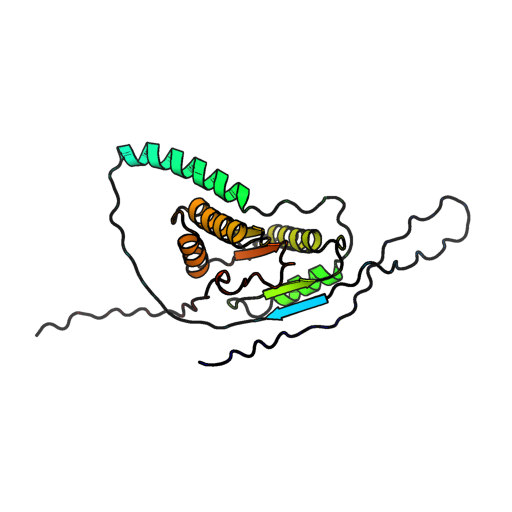 A 1 94 ? 2.442 6.314 -21.105 1.00 78.44 94 GLN A CA 1
ATOM 696 C C . GLN A 1 94 ? 2.471 4.802 -21.366 1.00 78.44 94 GLN A C 1
ATOM 698 O O . GLN A 1 94 ? 3.455 4.123 -21.067 1.00 78.44 94 GLN A O 1
ATOM 703 N N . GLY A 1 95 ? 1.396 4.280 -21.962 1.00 83.19 95 GLY A N 1
ATOM 704 C CA . GLY A 1 95 ? 1.254 2.860 -22.292 1.00 83.19 95 GLY A CA 1
ATOM 705 C C . GLY A 1 95 ? 0.870 1.978 -21.097 1.00 83.19 95 GLY A C 1
ATOM 706 O O . GLY A 1 95 ? 0.379 2.464 -20.081 1.00 83.19 95 GLY A O 1
ATOM 707 N N . ARG A 1 96 ? 1.074 0.658 -21.249 1.00 86.31 96 ARG A N 1
ATOM 708 C CA . ARG A 1 96 ? 0.716 -0.397 -20.270 1.00 86.31 96 ARG A CA 1
ATOM 709 C C . ARG A 1 96 ? -0.771 -0.472 -19.915 1.00 86.31 96 ARG A C 1
ATOM 711 O O . ARG A 1 96 ? -1.128 -1.027 -18.877 1.00 86.31 96 ARG A O 1
ATOM 718 N N . GLN A 1 97 ? -1.624 0.065 -20.784 1.00 88.25 97 GLN A N 1
ATOM 719 C CA . GLN A 1 97 ? -3.073 0.039 -20.616 1.00 88.25 97 GLN A CA 1
ATOM 720 C C . GLN A 1 97 ? -3.595 -1.396 -20.476 1.00 88.25 97 GLN A C 1
ATOM 722 O O . GLN A 1 97 ? -4.428 -1.671 -19.627 1.00 88.25 97 GLN A O 1
ATOM 727 N N . ASP A 1 98 ? -2.996 -2.327 -21.208 1.00 85.50 98 ASP A N 1
ATOM 728 C CA . ASP A 1 98 ? -3.261 -3.760 -21.139 1.00 85.50 98 ASP A CA 1
ATOM 729 C C . ASP A 1 98 ? -3.007 -4.374 -19.744 1.00 85.50 98 ASP A C 1
ATOM 731 O O . ASP A 1 98 ? -3.704 -5.302 -19.333 1.00 85.50 98 ASP A O 1
ATOM 735 N N . ILE A 1 99 ? -2.013 -3.871 -18.998 1.00 87.06 99 ILE A N 1
ATOM 736 C CA . ILE A 1 99 ? -1.735 -4.307 -17.622 1.00 87.06 99 ILE A CA 1
ATOM 737 C C . ILE A 1 99 ? -2.735 -3.656 -16.667 1.00 87.06 99 ILE A C 1
ATOM 739 O O . ILE A 1 99 ? -3.248 -4.327 -15.775 1.00 87.06 99 ILE A O 1
ATOM 743 N N . LEU A 1 100 ? -3.024 -2.367 -16.863 1.00 92.44 100 LEU A N 1
ATOM 744 C CA . LEU A 1 100 ? -3.984 -1.623 -16.046 1.00 92.44 100 LEU A CA 1
ATOM 745 C C . LEU A 1 100 ? -5.393 -2.229 -16.139 1.00 92.44 100 LEU A C 1
ATOM 747 O O . LEU A 1 100 ? -6.031 -2.420 -15.109 1.00 92.44 100 LEU A O 1
ATOM 751 N N . GLU A 1 101 ? -5.834 -2.607 -17.340 1.00 91.12 101 GLU A N 1
ATOM 752 C CA . GLU A 1 101 ? -7.113 -3.287 -17.584 1.00 91.12 101 GLU A CA 1
ATOM 753 C C . GLU A 1 101 ? -7.180 -4.646 -16.881 1.00 91.12 101 GLU A C 1
ATOM 755 O O . GLU A 1 101 ? -8.189 -4.980 -16.267 1.00 91.12 101 GLU A O 1
ATOM 760 N N . LYS A 1 102 ? -6.088 -5.420 -16.892 1.00 89.69 102 LYS A N 1
ATOM 761 C CA . LYS A 1 102 ? -6.021 -6.706 -16.175 1.00 89.69 102 LYS A CA 1
ATOM 762 C C . LYS A 1 102 ? -6.071 -6.539 -14.665 1.00 89.69 102 LYS A C 1
ATOM 764 O O . LYS A 1 102 ? -6.700 -7.349 -13.987 1.00 89.69 102 LYS A O 1
ATOM 769 N N . MET A 1 103 ? -5.404 -5.514 -14.134 1.00 93.62 103 MET A N 1
ATOM 770 C CA . MET A 1 103 ? -5.500 -5.179 -12.714 1.00 93.62 103 MET A CA 1
ATOM 771 C C . MET A 1 103 ? -6.940 -4.804 -12.360 1.00 93.62 103 MET A C 1
ATOM 773 O O . MET A 1 103 ? -7.488 -5.335 -11.400 1.00 93.62 103 MET A O 1
ATOM 777 N N . GLU A 1 104 ? -7.577 -3.951 -13.159 1.00 92.12 104 GLU A N 1
ATOM 778 C CA . GLU A 1 104 ? -8.967 -3.549 -12.956 1.00 92.12 104 GLU A CA 1
ATOM 779 C C . GLU A 1 104 ? -9.933 -4.735 -13.008 1.00 92.12 104 GLU A C 1
ATOM 781 O O . GLU A 1 104 ? -10.740 -4.907 -12.093 1.00 92.12 104 GLU A O 1
ATOM 786 N N . GLU A 1 105 ? -9.817 -5.593 -14.023 1.00 91.06 105 GLU A N 1
ATOM 787 C CA . GLU A 1 105 ? -10.622 -6.807 -14.147 1.00 91.06 105 GLU A CA 1
ATOM 788 C C . GLU A 1 105 ? -10.436 -7.719 -12.928 1.00 91.06 105 GLU A C 1
ATOM 790 O O . GLU A 1 105 ? -11.409 -8.242 -12.384 1.00 91.06 105 GLU A O 1
ATOM 795 N N . TYR A 1 106 ? -9.190 -7.903 -12.484 1.00 88.94 106 TYR A N 1
ATOM 796 C CA . TYR A 1 106 ? -8.870 -8.737 -11.333 1.00 88.94 106 TYR A CA 1
ATOM 797 C C . TYR A 1 106 ? -9.500 -8.200 -10.046 1.00 88.94 106 TYR A C 1
ATOM 799 O O . TYR A 1 106 ? -10.262 -8.916 -9.398 1.00 88.94 106 TYR A O 1
ATOM 807 N N . PHE A 1 107 ? -9.248 -6.932 -9.713 1.00 89.12 107 PHE A N 1
ATOM 808 C CA . PHE A 1 107 ? -9.774 -6.327 -8.490 1.00 89.12 107 PHE A CA 1
ATOM 809 C C . PHE A 1 107 ? -11.302 -6.187 -8.512 1.00 89.12 107 PHE A C 1
ATOM 811 O O . PHE A 1 107 ? -11.922 -6.163 -7.451 1.00 89.12 107 PHE A O 1
ATOM 818 N N . SER A 1 108 ? -11.933 -6.132 -9.689 1.00 87.12 108 SER A N 1
ATOM 819 C CA . SER A 1 108 ? -13.396 -6.069 -9.836 1.00 87.12 108 SER A CA 1
ATOM 820 C C . SER A 1 108 ? -14.108 -7.391 -9.527 1.00 87.12 108 SER A C 1
ATOM 822 O O . SER A 1 108 ? -15.306 -7.389 -9.240 1.00 87.12 108 SER A O 1
ATOM 824 N N . LYS A 1 109 ? -13.403 -8.526 -9.564 1.00 83.50 109 LYS A N 1
ATOM 825 C CA . LYS A 1 109 ? -13.981 -9.843 -9.261 1.00 83.50 109 LYS A CA 1
ATOM 826 C C . LYS A 1 109 ? -14.111 -10.047 -7.751 1.00 83.50 109 LYS A C 1
ATOM 828 O O . LYS A 1 109 ? -13.309 -9.541 -6.979 1.00 83.50 109 LYS A O 1
ATOM 833 N N . ASN A 1 110 ? -15.113 -10.822 -7.3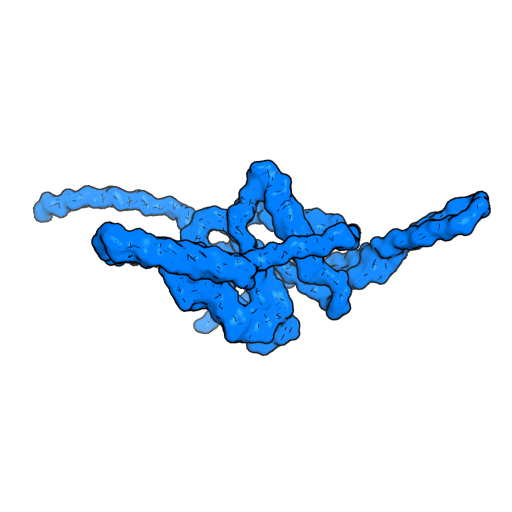30 1.00 76.69 110 ASN A N 1
ATOM 834 C CA . ASN A 1 110 ? -15.319 -11.258 -5.940 1.00 76.69 110 ASN A CA 1
ATOM 835 C C . ASN A 1 110 ? -15.153 -10.130 -4.890 1.00 76.69 110 ASN A C 1
ATOM 837 O O . ASN A 1 110 ? -14.207 -10.158 -4.095 1.00 76.69 110 ASN A O 1
ATOM 841 N N . PRO A 1 111 ? -16.040 -9.115 -4.882 1.00 73.06 111 PRO A N 1
ATOM 842 C CA . PRO A 1 111 ? -15.983 -8.044 -3.890 1.00 73.06 111 PRO A CA 1
ATOM 843 C C . PRO A 1 111 ? -16.093 -8.599 -2.461 1.00 73.06 111 PRO A C 1
ATOM 845 O O . PRO A 1 111 ? -16.813 -9.569 -2.213 1.00 73.06 111 PRO A O 1
ATOM 848 N N . GLY A 1 112 ? -15.360 -7.992 -1.524 1.00 71.62 112 GLY A N 1
ATOM 849 C CA . GLY A 1 112 ? -15.283 -8.446 -0.130 1.00 71.62 112 GLY A CA 1
ATOM 850 C C . GLY A 1 112 ? -14.291 -9.587 0.139 1.00 71.62 112 GLY A C 1
ATOM 851 O O . GLY A 1 112 ? -14.209 -10.054 1.274 1.00 71.62 112 GLY A O 1
ATOM 852 N N . GLN A 1 113 ? -13.535 -10.039 -0.866 1.00 77.69 113 GLN A N 1
ATOM 853 C CA . GLN A 1 113 ? -12.382 -10.926 -0.676 1.00 77.69 113 GLN A CA 1
ATOM 854 C C . GLN A 1 113 ? -11.072 -10.138 -0.708 1.00 77.69 113 GLN A C 1
ATOM 856 O O . GLN A 1 113 ? -10.978 -9.088 -1.347 1.00 77.69 113 GLN A O 1
ATOM 861 N N . ARG A 1 114 ? -10.035 -10.663 -0.040 1.00 82.25 114 ARG A N 1
ATOM 862 C CA . ARG A 1 114 ? -8.682 -10.120 -0.197 1.00 82.25 114 ARG A CA 1
ATOM 863 C C . ARG A 1 114 ? -8.195 -10.427 -1.608 1.00 82.25 114 ARG A C 1
ATOM 865 O O . ARG A 1 114 ? -8.251 -11.578 -2.023 1.00 82.25 114 ARG A O 1
ATOM 872 N N . HIS A 1 115 ? -7.645 -9.421 -2.274 1.00 86.00 115 HIS A N 1
ATOM 873 C CA . HIS A 1 115 ? -6.994 -9.552 -3.573 1.00 86.00 115 HIS A CA 1
ATOM 874 C C . HIS A 1 115 ? -5.517 -9.209 -3.442 1.00 86.00 115 HIS A C 1
ATOM 876 O O . HIS A 1 115 ? -5.175 -8.098 -3.039 1.00 86.00 115 HIS A O 1
ATOM 882 N N . ILE A 1 116 ? -4.638 -10.143 -3.797 1.00 87.88 116 ILE A N 1
ATOM 883 C CA . ILE A 1 116 ? -3.195 -9.886 -3.913 1.00 87.88 116 ILE A CA 1
ATOM 884 C C . ILE A 1 116 ? -2.834 -9.866 -5.396 1.00 87.88 116 ILE A C 1
ATOM 886 O O . ILE A 1 116 ? -3.210 -10.787 -6.113 1.00 87.88 116 ILE A O 1
ATOM 890 N N . TYR A 1 117 ? -2.135 -8.828 -5.862 1.00 89.88 117 TYR A N 1
ATOM 891 C CA . TYR A 1 117 ? -1.631 -8.728 -7.235 1.00 89.88 117 TYR A CA 1
ATOM 892 C C . TYR A 1 117 ? -0.146 -8.370 -7.206 1.00 89.88 117 TYR A C 1
ATOM 894 O O . TYR A 1 117 ? 0.233 -7.294 -6.746 1.00 89.88 117 TYR A O 1
ATOM 902 N N . VAL A 1 118 ? 0.706 -9.267 -7.699 1.00 89.81 118 VAL A N 1
ATOM 903 C CA . VAL A 1 118 ? 2.166 -9.089 -7.660 1.00 89.81 118 VAL A CA 1
ATOM 904 C C . VAL A 1 118 ? 2.666 -8.579 -9.004 1.00 89.81 118 VAL A C 1
ATOM 906 O O . VAL A 1 118 ? 2.492 -9.262 -10.001 1.00 89.81 118 VAL A O 1
ATOM 909 N N . LEU A 1 119 ? 3.340 -7.429 -9.060 1.00 89.19 119 LEU A N 1
ATOM 910 C CA . LEU A 1 119 ? 4.053 -6.977 -10.262 1.00 89.19 119 LEU A CA 1
ATOM 911 C C . LEU A 1 119 ? 5.530 -7.363 -10.164 1.00 89.19 119 LEU A C 1
ATOM 913 O O . LEU A 1 119 ? 6.234 -6.864 -9.292 1.00 89.19 119 LEU A O 1
ATOM 917 N N . TYR A 1 120 ? 6.035 -8.180 -11.090 1.00 86.19 120 TYR A N 1
ATOM 918 C CA . TYR A 1 120 ? 7.457 -8.529 -11.132 1.00 86.19 120 TYR A CA 1
ATOM 919 C C . TYR A 1 120 ? 8.056 -8.430 -12.540 1.00 86.19 120 TYR A C 1
ATOM 921 O O . TYR A 1 120 ? 7.374 -8.533 -13.562 1.00 86.19 120 TYR A O 1
ATOM 929 N N . GLY A 1 121 ?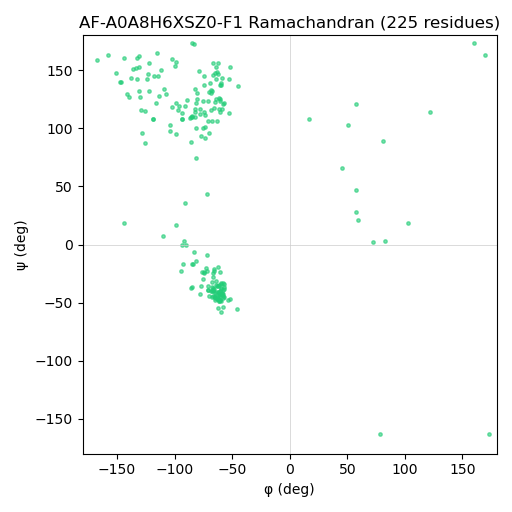 9.359 -8.151 -12.588 1.00 82.62 121 GLY A N 1
ATOM 930 C CA . GLY A 1 121 ? 10.105 -7.857 -13.809 1.00 82.62 121 GLY A CA 1
ATOM 931 C C . GLY A 1 121 ? 11.411 -7.126 -13.507 1.00 82.62 121 GLY A C 1
ATOM 932 O O . GLY A 1 121 ? 11.655 -6.728 -12.364 1.00 82.62 121 GLY A O 1
ATOM 933 N N . LEU A 1 122 ? 12.233 -6.932 -14.540 1.00 84.00 122 LEU A N 1
ATOM 934 C CA . LEU A 1 122 ? 13.564 -6.324 -14.435 1.00 84.00 122 LEU A CA 1
ATOM 935 C C . LEU A 1 122 ? 13.556 -4.974 -13.693 1.00 84.00 122 LEU A C 1
ATOM 937 O O . LEU A 1 122 ? 12.558 -4.243 -13.676 1.00 84.00 122 LEU A O 1
ATOM 941 N N . GLY A 1 123 ? 14.687 -4.635 -13.073 1.00 84.06 123 GLY A N 1
ATOM 942 C CA . GLY A 1 123 ? 14.915 -3.301 -12.516 1.00 84.06 123 GLY A CA 1
ATOM 943 C C . GLY A 1 123 ? 14.654 -2.215 -13.565 1.00 84.06 123 GLY A C 1
ATOM 944 O O . GLY A 1 123 ? 14.909 -2.414 -14.750 1.00 84.06 123 GLY A O 1
ATOM 945 N N . GLY A 1 124 ? 14.069 -1.090 -13.149 1.00 82.81 124 GLY A N 1
ATOM 946 C CA . GLY A 1 124 ? 13.767 0.027 -14.054 1.00 82.81 124 GLY A CA 1
ATOM 947 C C . GLY A 1 124 ? 12.615 -0.203 -15.041 1.00 82.81 124 GLY A C 1
ATOM 948 O O . GLY A 1 124 ? 12.299 0.696 -15.810 1.00 82.81 124 GLY A O 1
ATOM 949 N N . SER A 1 125 ? 11.933 -1.354 -15.015 1.00 84.19 125 SER A N 1
ATOM 950 C CA . SER A 1 125 ? 10.834 -1.621 -15.953 1.00 84.19 125 SER A CA 1
ATOM 951 C C . SER A 1 125 ? 9.615 -0.706 -15.760 1.00 84.19 125 SER A C 1
ATOM 953 O O . SER A 1 125 ? 8.832 -0.539 -16.692 1.00 84.19 125 SER A O 1
ATOM 955 N N . GLY A 1 126 ? 9.457 -0.103 -14.574 1.00 88.69 126 GLY A N 1
ATOM 956 C CA . GLY A 1 126 ? 8.349 0.801 -14.245 1.00 88.69 126 GLY A CA 1
ATOM 957 C C . GLY A 1 126 ? 7.239 0.188 -13.382 1.00 88.69 126 GLY A C 1
ATOM 958 O O . GLY A 1 126 ? 6.152 0.753 -13.340 1.00 88.69 126 GLY A O 1
ATOM 959 N N . LYS A 1 127 ? 7.488 -0.933 -12.681 1.00 91.00 127 LYS A N 1
ATOM 960 C CA . LYS A 1 127 ? 6.522 -1.619 -11.784 1.00 91.00 127 LYS A CA 1
ATOM 961 C C . LYS A 1 127 ? 5.777 -0.654 -10.855 1.00 91.00 127 LYS A C 1
ATOM 963 O O . LYS A 1 127 ? 4.553 -0.579 -10.897 1.00 91.00 127 LYS A O 1
ATOM 968 N N . THR A 1 128 ? 6.527 0.134 -10.088 1.00 93.25 128 THR A N 1
ATOM 969 C CA . THR A 1 128 ? 5.982 1.125 -9.156 1.00 93.25 128 THR A CA 1
ATOM 970 C C . THR A 1 128 ? 5.109 2.148 -9.882 1.00 93.25 128 THR A C 1
ATOM 972 O O . THR A 1 128 ? 4.017 2.460 -9.427 1.00 93.25 128 THR A O 1
ATOM 975 N N . GLN A 1 129 ? 5.526 2.623 -11.060 1.00 93.50 129 GLN A N 1
ATOM 976 C CA . GLN A 1 129 ? 4.745 3.591 -11.838 1.00 93.50 129 GLN A CA 1
ATOM 977 C C . GLN A 1 129 ? 3.440 2.997 -12.384 1.00 93.50 129 GLN A C 1
ATOM 979 O O . GLN A 1 129 ? 2.424 3.687 -12.378 1.00 93.50 129 GLN A O 1
ATOM 984 N N . ILE A 1 130 ? 3.439 1.722 -12.791 1.00 93.75 130 ILE A N 1
ATOM 985 C CA . ILE A 1 130 ? 2.216 1.005 -13.189 1.00 93.75 130 ILE A CA 1
ATOM 986 C C . ILE A 1 130 ? 1.245 0.933 -12.004 1.00 93.75 130 ILE A C 1
ATOM 988 O O . ILE A 1 130 ? 0.082 1.305 -12.150 1.00 93.75 130 ILE A O 1
ATOM 992 N N . ALA A 1 131 ? 1.723 0.523 -10.825 1.00 95.56 131 ALA A N 1
ATOM 993 C CA . ALA A 1 131 ? 0.891 0.443 -9.627 1.00 95.56 131 ALA A CA 1
ATOM 994 C C . ALA A 1 131 ? 0.314 1.814 -9.236 1.00 95.56 131 ALA A C 1
ATOM 996 O O . ALA A 1 131 ? -0.893 1.943 -9.050 1.00 95.56 131 ALA A O 1
ATOM 997 N N . LEU A 1 132 ? 1.142 2.863 -9.192 1.00 95.50 132 LEU A N 1
ATOM 998 C CA . LEU A 1 132 ? 0.688 4.225 -8.886 1.00 95.50 132 LEU A CA 1
ATOM 999 C C . LEU A 1 132 ? -0.315 4.750 -9.921 1.00 95.50 132 LEU A C 1
ATOM 1001 O O . LEU A 1 132 ? -1.263 5.444 -9.557 1.00 95.50 132 LEU A O 1
ATOM 1005 N N . LYS A 1 133 ? -0.144 4.404 -11.205 1.00 94.88 133 LYS A N 1
ATOM 1006 C CA . LYS A 1 133 ? -1.096 4.778 -12.256 1.00 94.88 133 LYS A CA 1
ATOM 1007 C C . LYS A 1 133 ? -2.445 4.087 -12.072 1.00 94.88 133 LYS A C 1
ATOM 1009 O O . LYS A 1 133 ? -3.472 4.733 -12.261 1.00 94.88 133 LYS A O 1
ATOM 1014 N N . PHE A 1 134 ? -2.443 2.815 -11.677 1.00 95.00 134 PHE A N 1
ATOM 1015 C CA . PHE A 1 134 ? -3.662 2.086 -11.341 1.00 95.00 134 PHE A CA 1
ATOM 1016 C C . PHE A 1 134 ? -4.396 2.734 -10.157 1.00 95.00 134 PHE A C 1
ATOM 1018 O O . PHE A 1 134 ? -5.582 3.033 -10.264 1.00 95.00 134 PHE A O 1
ATOM 1025 N N . LEU A 1 135 ? -3.683 3.036 -9.067 1.00 94.81 135 LEU A N 1
ATOM 1026 C CA . LEU A 1 135 ? -4.248 3.714 -7.892 1.00 94.81 135 LEU A CA 1
ATOM 1027 C C . LEU A 1 135 ? -4.873 5.076 -8.244 1.00 94.81 135 LEU A C 1
ATOM 1029 O O . LEU A 1 135 ? -5.993 5.378 -7.829 1.00 94.81 135 LEU A O 1
ATOM 1033 N N . ASP A 1 136 ? -4.164 5.882 -9.041 1.00 94.00 136 ASP A N 1
ATOM 1034 C CA . ASP A 1 136 ? -4.654 7.165 -9.558 1.00 94.00 136 ASP A CA 1
ATOM 1035 C C . ASP A 1 136 ? -5.922 7.003 -10.409 1.00 94.00 136 ASP A C 1
ATOM 1037 O O . ASP A 1 136 ? -6.870 7.769 -10.254 1.00 94.00 136 ASP A O 1
ATOM 1041 N N . MET A 1 137 ? -5.966 5.991 -11.279 1.00 92.38 137 MET A N 1
ATOM 1042 C CA . MET A 1 137 ? -7.138 5.687 -12.100 1.00 92.38 137 MET A CA 1
ATOM 1043 C C . MET A 1 137 ? -8.354 5.336 -11.235 1.00 92.38 137 MET A C 1
ATOM 1045 O O . MET A 1 137 ? -9.419 5.915 -11.434 1.00 92.38 137 MET A O 1
ATOM 1049 N N . MET A 1 138 ? -8.179 4.472 -10.228 1.00 91.25 138 MET A N 1
ATOM 1050 C CA . MET A 1 138 ? -9.255 4.089 -9.305 1.00 91.25 138 MET A CA 1
ATOM 1051 C C . MET A 1 138 ? -9.803 5.283 -8.506 1.00 91.25 138 MET A C 1
ATOM 1053 O O . MET A 1 138 ? -11.002 5.352 -8.244 1.00 91.25 138 MET A O 1
ATOM 1057 N N . ASN A 1 139 ? -8.944 6.244 -8.148 1.00 90.75 139 ASN A N 1
ATOM 1058 C CA . ASN A 1 139 ? -9.344 7.463 -7.433 1.00 90.75 139 ASN A CA 1
ATOM 1059 C C . ASN A 1 139 ? -10.122 8.458 -8.300 1.00 90.75 139 ASN A C 1
ATOM 1061 O O . ASN A 1 139 ? -10.827 9.309 -7.762 1.00 90.75 139 ASN A O 1
ATOM 1065 N N . ARG A 1 140 ? -9.972 8.395 -9.628 1.00 90.12 140 ARG A N 1
ATOM 1066 C CA . ARG A 1 140 ? -10.650 9.303 -10.565 1.00 90.12 140 ARG A CA 1
ATOM 1067 C C . ARG A 1 140 ? -12.074 8.868 -10.910 1.00 90.12 140 ARG A C 1
ATOM 1069 O O . ARG A 1 140 ? -12.780 9.626 -11.574 1.00 90.12 140 ARG A O 1
ATOM 1076 N N . TYR A 1 141 ? -12.514 7.695 -10.457 1.00 88.12 141 TYR A N 1
ATOM 1077 C CA . TYR A 1 141 ? -13.914 7.304 -10.574 1.00 88.12 141 TYR A CA 1
ATOM 1078 C C . TYR A 1 141 ? -14.826 8.205 -9.741 1.00 88.12 141 TYR A C 1
ATOM 1080 O O . TYR A 1 141 ? -14.456 8.676 -8.671 1.00 88.12 141 TYR A O 1
ATOM 1088 N N . GLN A 1 142 ? -16.052 8.416 -10.229 1.00 86.19 142 GLN A N 1
ATOM 1089 C CA . GLN A 1 142 ? -17.040 9.264 -9.555 1.00 86.19 142 GLN A CA 1
ATOM 1090 C C . GLN A 1 142 ? -17.384 8.755 -8.147 1.00 86.19 142 GLN A C 1
ATOM 1092 O O . GLN A 1 142 ? -17.651 9.552 -7.248 1.00 86.19 142 GLN A O 1
ATOM 1097 N N . THR A 1 143 ? -17.356 7.433 -7.972 1.00 85.56 143 THR A N 1
ATOM 1098 C CA . THR A 1 143 ? -17.508 6.727 -6.698 1.00 85.56 143 THR A CA 1
ATOM 1099 C C . THR A 1 143 ? -16.306 5.797 -6.516 1.00 85.56 143 THR A C 1
ATOM 1101 O O . THR A 1 143 ? -16.359 4.645 -6.961 1.00 85.56 143 THR A O 1
ATOM 1104 N N . PRO A 1 144 ? -15.193 6.284 -5.936 1.00 86.25 144 PRO A N 1
ATOM 1105 C CA . PRO A 1 144 ? -14.014 5.461 -5.710 1.00 86.25 144 PRO A CA 1
ATOM 1106 C C . PRO A 1 144 ? -14.358 4.286 -4.796 1.00 86.25 144 PRO A C 1
ATOM 1108 O O . PRO A 1 144 ? -14.868 4.482 -3.696 1.00 86.25 144 PRO A O 1
ATOM 1111 N N . ARG A 1 145 ? -14.062 3.066 -5.250 1.00 84.06 145 ARG A N 1
ATOM 1112 C CA . ARG A 1 145 ? -14.264 1.846 -4.459 1.00 84.06 145 ARG A CA 1
ATOM 1113 C C . ARG A 1 145 ? -13.368 1.817 -3.223 1.00 84.06 145 ARG A C 1
ATOM 1115 O O . ARG A 1 145 ? -13.809 1.484 -2.133 1.00 84.06 145 ARG A O 1
ATOM 1122 N N . PHE A 1 146 ? -12.098 2.166 -3.413 1.00 88.12 146 PHE A N 1
ATOM 1123 C CA . PHE A 1 146 ? -11.101 2.135 -2.353 1.00 88.12 146 PHE A CA 1
ATOM 1124 C C . PHE A 1 146 ? -11.015 3.504 -1.693 1.00 88.12 146 PHE A C 1
ATOM 1126 O O . PHE A 1 146 ? -10.486 4.450 -2.277 1.00 88.12 146 PHE A O 1
ATOM 1133 N N . THR A 1 147 ? -11.522 3.607 -0.471 1.00 87.38 147 THR A N 1
ATOM 1134 C CA . THR A 1 147 ? -11.597 4.876 0.264 1.00 87.38 147 THR A CA 1
ATOM 1135 C C . THR A 1 147 ? -10.236 5.324 0.789 1.00 87.38 147 THR A C 1
ATOM 1137 O O . THR A 1 147 ? -10.011 6.515 1.024 1.00 87.38 147 THR A O 1
ATOM 1140 N N . LYS A 1 148 ? -9.311 4.374 0.982 1.00 91.50 148 LYS A N 1
ATOM 1141 C CA . LYS A 1 148 ? -7.965 4.610 1.513 1.00 91.50 148 LYS A CA 1
ATOM 1142 C C . LYS A 1 148 ? -6.929 3.801 0.744 1.00 91.50 148 LYS A C 1
ATOM 1144 O O . LYS A 1 148 ? -7.171 2.668 0.333 1.00 91.50 148 LYS A O 1
ATOM 1149 N N . GLN A 1 149 ? -5.758 4.398 0.560 1.00 94.25 149 GLN A N 1
ATOM 1150 C CA . GLN A 1 149 ? -4.639 3.800 -0.158 1.00 94.25 149 GLN A CA 1
ATOM 1151 C C . GLN A 1 149 ? -3.347 4.129 0.580 1.00 94.25 149 GLN A C 1
ATOM 1153 O O . GLN A 1 149 ? -3.075 5.307 0.835 1.00 94.25 149 GLN A O 1
ATOM 1158 N N . PHE A 1 150 ? -2.552 3.110 0.897 1.00 96.19 150 PHE A N 1
ATOM 1159 C CA . PHE A 1 150 ? -1.304 3.282 1.632 1.00 96.19 150 PHE A CA 1
ATOM 1160 C C . PHE A 1 150 ? -0.115 2.737 0.851 1.00 96.19 150 PHE A C 1
ATOM 1162 O O . PHE A 1 150 ? -0.140 1.614 0.353 1.00 96.19 150 PHE A O 1
ATOM 1169 N N . PHE A 1 151 ? 0.937 3.544 0.774 1.00 97.00 151 PHE A N 1
ATOM 1170 C CA . PHE A 1 151 ? 2.231 3.151 0.244 1.00 97.00 151 PHE A CA 1
ATOM 1171 C C . PHE A 1 151 ? 3.085 2.578 1.373 1.00 97.00 151 PHE A C 1
ATOM 1173 O O . PHE A 1 151 ? 3.313 3.244 2.385 1.00 97.00 151 PHE A O 1
ATOM 1180 N N . ILE A 1 152 ? 3.567 1.354 1.184 1.00 97.06 152 ILE A N 1
ATOM 1181 C CA . ILE A 1 152 ? 4.351 0.599 2.154 1.00 97.06 152 ILE A CA 1
ATOM 1182 C C . ILE A 1 152 ? 5.719 0.315 1.540 1.00 97.06 152 ILE A C 1
ATOM 1184 O O . ILE A 1 152 ? 5.849 -0.513 0.640 1.00 97.06 152 ILE A O 1
ATOM 1188 N N . ASN A 1 153 ? 6.756 0.993 2.035 1.00 94.62 153 ASN A N 1
ATOM 1189 C CA . ASN A 1 153 ? 8.125 0.636 1.679 1.00 94.62 153 ASN A CA 1
ATOM 1190 C C . ASN A 1 153 ? 8.504 -0.665 2.402 1.00 94.62 153 ASN A C 1
ATOM 1192 O O . ASN A 1 153 ? 8.660 -0.675 3.625 1.00 94.62 153 ASN A O 1
ATOM 1196 N N . ALA A 1 154 ? 8.667 -1.744 1.649 1.00 94.50 154 ALA A N 1
ATOM 1197 C CA . ALA A 1 154 ? 8.921 -3.084 2.158 1.00 94.50 154 ALA A CA 1
ATOM 119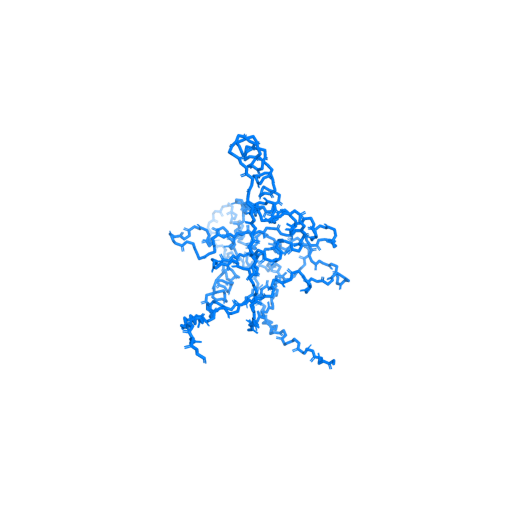8 C C . ALA A 1 154 ? 10.405 -3.490 2.117 1.00 94.50 154 ALA A C 1
ATOM 1200 O O . ALA A 1 154 ? 10.717 -4.665 2.273 1.00 94.50 154 ALA A O 1
ATOM 1201 N N . SER A 1 155 ? 11.320 -2.523 1.964 1.00 93.12 155 SER A N 1
ATOM 1202 C CA . SER A 1 155 ? 12.769 -2.771 1.883 1.00 93.12 155 SER A CA 1
ATOM 1203 C C . SER A 1 155 ? 13.396 -3.399 3.138 1.00 93.12 155 SER A C 1
ATOM 1205 O O . SER A 1 155 ? 14.517 -3.893 3.079 1.00 93.12 155 SER A O 1
ATOM 1207 N N . SER A 1 156 ? 12.733 -3.320 4.297 1.00 95.06 156 SER A N 1
ATOM 1208 C CA . SER A 1 156 ? 13.164 -3.965 5.542 1.00 95.06 156 SER A CA 1
ATOM 1209 C C . SER A 1 156 ? 11.991 -4.156 6.510 1.00 95.06 156 SER A C 1
ATOM 1211 O O . SER A 1 156 ? 10.965 -3.478 6.416 1.00 95.06 156 SER A O 1
ATOM 1213 N N . LEU A 1 157 ? 12.161 -5.023 7.514 1.00 94.81 157 LEU A N 1
ATOM 1214 C CA . LEU A 1 157 ? 11.194 -5.160 8.615 1.00 94.81 157 LEU A CA 1
ATOM 1215 C C . LEU A 1 157 ? 10.974 -3.839 9.367 1.00 94.81 157 LEU A C 1
ATOM 1217 O O . LEU A 1 157 ? 9.863 -3.555 9.802 1.00 94.81 157 LEU A O 1
ATOM 1221 N N . GLN A 1 158 ? 12.010 -3.002 9.477 1.00 96.12 158 GLN A N 1
ATOM 1222 C CA . GLN A 1 158 ? 11.907 -1.695 10.124 1.00 96.12 158 GLN A CA 1
ATOM 1223 C C . GLN A 1 158 ? 11.048 -0.718 9.311 1.00 96.12 158 GLN A C 1
ATOM 1225 O O . GLN A 1 158 ? 10.276 0.049 9.892 1.00 96.12 158 GLN A O 1
ATOM 1230 N N . THR A 1 159 ? 11.170 -0.717 7.976 1.00 96.38 159 THR A N 1
ATOM 1231 C CA . THR A 1 159 ? 10.342 0.155 7.130 1.00 96.38 159 THR A CA 1
ATOM 1232 C C . THR A 1 159 ? 8.893 -0.318 7.098 1.00 96.38 159 THR A C 1
ATOM 1234 O O . THR A 1 159 ? 7.999 0.527 7.133 1.00 96.38 159 THR A O 1
ATOM 1237 N N . LEU A 1 160 ? 8.662 -1.635 7.130 1.00 96.12 160 LEU A N 1
ATOM 1238 C CA . LEU A 1 160 ? 7.335 -2.225 7.316 1.00 96.12 160 LEU A CA 1
ATOM 1239 C C . LEU A 1 160 ? 6.719 -1.777 8.646 1.00 96.12 160 LEU A C 1
ATOM 1241 O O . LEU A 1 160 ? 5.688 -1.109 8.634 1.00 96.12 160 LEU A O 1
ATOM 1245 N N . ASP A 1 161 ? 7.379 -2.042 9.775 1.00 96.75 161 ASP A N 1
ATOM 1246 C CA . ASP A 1 161 ? 6.904 -1.646 11.110 1.00 96.75 161 ASP A CA 1
ATOM 1247 C C . ASP A 1 161 ? 6.554 -0.150 11.179 1.00 96.75 161 ASP A C 1
ATOM 1249 O O . ASP A 1 161 ? 5.457 0.245 11.582 1.00 96.75 161 ASP A O 1
ATOM 1253 N N . THR A 1 162 ? 7.453 0.690 10.660 1.00 97.38 162 THR A N 1
ATOM 1254 C CA . THR A 1 162 ? 7.252 2.142 10.604 1.00 97.38 162 THR A CA 1
ATOM 1255 C C . THR A 1 162 ? 6.033 2.523 9.761 1.00 97.38 162 THR A C 1
ATOM 1257 O O . THR A 1 162 ? 5.279 3.422 10.143 1.00 97.38 162 THR A O 1
ATOM 1260 N N . ALA A 1 163 ? 5.813 1.870 8.618 1.00 97.38 163 ALA A N 1
ATOM 1261 C CA . ALA A 1 163 ? 4.676 2.152 7.749 1.00 97.38 163 ALA A CA 1
ATOM 1262 C C . ALA A 1 163 ? 3.342 1.805 8.429 1.00 97.38 163 ALA A C 1
ATOM 1264 O O . ALA A 1 163 ? 2.446 2.648 8.469 1.00 97.38 163 ALA A O 1
ATOM 1265 N N . PHE A 1 164 ? 3.222 0.623 9.038 1.00 96.94 164 PHE A N 1
ATOM 1266 C CA . PHE A 1 164 ? 1.995 0.219 9.739 1.00 96.94 164 PHE A CA 1
ATOM 1267 C C . PHE A 1 164 ? 1.734 1.064 10.990 1.00 96.94 164 PHE A C 1
ATOM 1269 O O . PHE A 1 164 ? 0.604 1.496 11.221 1.00 96.94 164 PHE A O 1
ATOM 1276 N N . LYS A 1 165 ? 2.783 1.436 11.727 1.00 97.31 165 LYS A N 1
ATOM 1277 C CA . LYS A 1 165 ? 2.685 2.433 12.798 1.00 97.31 165 LYS A CA 1
ATOM 1278 C C . LYS A 1 165 ? 2.157 3.778 12.296 1.00 97.31 165 LYS A C 1
ATOM 1280 O O . LYS A 1 165 ? 1.311 4.397 12.943 1.00 97.31 165 LYS A O 1
ATOM 1285 N N . ASN A 1 166 ? 2.621 4.249 11.141 1.00 97.88 166 ASN A N 1
ATOM 1286 C CA . ASN A 1 166 ? 2.124 5.492 10.553 1.00 97.88 166 ASN A CA 1
ATOM 1287 C C . ASN A 1 166 ? 0.664 5.381 10.098 1.00 97.88 166 ASN A C 1
ATOM 1289 O O . ASN A 1 166 ? -0.074 6.360 10.229 1.00 97.88 166 ASN A O 1
ATOM 1293 N N . ILE A 1 167 ? 0.213 4.204 9.647 1.00 96.31 167 ILE A N 1
ATOM 1294 C CA . ILE A 1 167 ? -1.217 3.947 9.435 1.00 96.31 167 ILE A CA 1
ATOM 1295 C C . ILE A 1 167 ? -1.964 4.162 10.753 1.00 96.31 167 ILE A C 1
ATOM 1297 O O . ILE A 1 167 ? -2.845 5.020 10.792 1.00 96.31 167 ILE A O 1
ATOM 1301 N N . ALA A 1 168 ? -1.563 3.505 11.845 1.00 95.44 168 ALA A N 1
ATOM 1302 C CA . ALA A 1 168 ? -2.225 3.643 13.146 1.00 95.44 168 ALA A CA 1
ATOM 1303 C C . ALA A 1 168 ? -2.343 5.107 13.607 1.00 95.44 168 ALA A C 1
ATOM 1305 O O . ALA A 1 168 ? -3.423 5.584 13.970 1.00 95.44 168 ALA A O 1
ATOM 1306 N N . ILE A 1 169 ? -1.237 5.852 13.517 1.00 95.31 169 ILE A N 1
ATOM 1307 C CA . ILE A 1 169 ? -1.183 7.269 13.897 1.00 95.31 169 ILE A CA 1
ATOM 1308 C C . ILE A 1 169 ? -2.081 8.111 12.981 1.00 95.31 169 ILE A C 1
ATOM 1310 O O . ILE A 1 169 ? -2.791 9.001 13.456 1.00 95.31 169 ILE A O 1
ATOM 1314 N N . SER A 1 170 ? -2.081 7.838 11.671 1.00 94.88 170 SER A N 1
ATOM 1315 C CA . SER A 1 170 ? -2.915 8.561 10.702 1.00 94.88 170 SER A CA 1
ATOM 1316 C C . SER A 1 170 ? -4.412 8.360 10.951 1.00 94.88 170 SER A C 1
ATOM 1318 O O . SER A 1 170 ? -5.188 9.300 10.783 1.00 94.88 170 SER A O 1
ATOM 1320 N N . GLN A 1 171 ? -4.800 7.167 11.410 1.00 92.12 171 GLN A N 1
ATOM 1321 C CA . GLN A 1 171 ? -6.182 6.805 11.735 1.00 92.12 171 GLN A CA 1
ATOM 1322 C C . GLN A 1 171 ? -6.542 7.100 13.197 1.00 92.12 171 GLN A C 1
ATOM 1324 O O . GLN A 1 171 ? -7.682 6.901 13.603 1.00 92.12 171 GLN A O 1
ATOM 1329 N N . ARG A 1 172 ? -5.587 7.627 13.980 1.00 92.12 172 ARG A N 1
ATOM 1330 C CA . ARG A 1 172 ? -5.744 8.004 15.396 1.00 92.12 172 ARG A CA 1
ATOM 1331 C C . ARG A 1 172 ? -6.200 6.850 16.296 1.00 92.12 172 ARG A C 1
ATOM 1333 O O . ARG A 1 172 ? -6.828 7.092 17.323 1.00 92.12 172 ARG A O 1
ATOM 1340 N N . ILE A 1 173 ? -5.861 5.622 15.918 1.00 89.19 173 ILE A N 1
ATOM 1341 C CA . ILE A 1 173 ? -6.236 4.399 16.639 1.00 89.19 173 ILE A CA 1
ATOM 1342 C C . ILE A 1 173 ? -5.144 3.956 17.625 1.00 89.19 173 ILE A C 1
ATOM 1344 O O . ILE A 1 173 ? -5.435 3.277 18.602 1.00 89.19 173 ILE A O 1
ATOM 1348 N N . GLY A 1 174 ? -3.897 4.382 17.402 1.00 92.69 174 GLY A N 1
ATOM 1349 C CA . GLY A 1 174 ? -2.749 3.960 18.196 1.00 92.69 174 GLY A CA 1
ATOM 1350 C C . GLY A 1 174 ? -1.424 4.463 17.629 1.00 92.69 174 GLY A C 1
ATOM 1351 O O . GLY A 1 174 ? -1.391 5.411 16.838 1.00 92.69 174 GLY A O 1
ATOM 1352 N N . ASN A 1 175 ? -0.320 3.858 18.064 1.00 93.94 175 ASN A N 1
ATOM 1353 C CA . ASN A 1 175 ? 1.036 4.261 17.673 1.00 93.94 175 ASN A CA 1
ATOM 1354 C C . ASN A 1 175 ? 2.019 3.089 17.509 1.00 93.94 175 ASN A C 1
ATOM 1356 O O . ASN A 1 175 ? 3.235 3.313 17.502 1.00 93.94 175 ASN A O 1
ATOM 1360 N N . THR A 1 176 ? 1.495 1.874 17.355 1.00 96.19 176 THR A N 1
ATOM 1361 C CA . THR A 1 176 ? 2.251 0.647 17.079 1.00 96.19 176 THR A CA 1
ATOM 1362 C C . THR A 1 176 ? 1.903 0.084 15.698 1.00 96.19 176 THR A C 1
ATOM 1364 O O . THR A 1 176 ? 0.921 0.498 15.076 1.00 96.19 176 THR A O 1
ATOM 1367 N N . SER A 1 177 ? 2.724 -0.836 15.189 1.00 94.62 177 SER A N 1
ATOM 1368 C CA . SER A 1 177 ? 2.454 -1.543 13.931 1.00 94.62 177 SER A CA 1
ATOM 1369 C C . SER A 1 177 ? 1.219 -2.443 14.056 1.00 94.62 177 SER A C 1
ATOM 1371 O O . SER A 1 177 ? 0.364 -2.474 13.167 1.00 94.62 177 SER A O 1
ATOM 1373 N N . GLU A 1 178 ? 1.063 -3.087 15.212 1.00 93.94 178 GLU A N 1
ATOM 1374 C CA . GLU A 1 178 ? -0.076 -3.925 15.573 1.00 93.94 178 GLU A CA 1
ATOM 1375 C C . GLU A 1 178 ? -1.392 -3.143 15.533 1.00 93.94 178 GLU A C 1
ATOM 1377 O O . GLU A 1 178 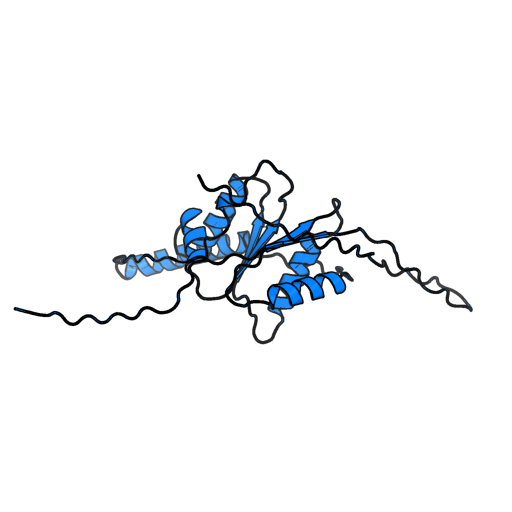? -2.368 -3.634 14.967 1.00 93.94 178 GLU A O 1
ATOM 1382 N N . ASP A 1 179 ? -1.414 -1.908 16.047 1.00 93.31 179 ASP A N 1
ATOM 1383 C CA . ASP A 1 179 ? -2.586 -1.025 15.966 1.00 93.31 179 ASP A CA 1
ATOM 1384 C C . ASP A 1 179 ? -2.980 -0.738 14.506 1.00 93.31 179 ASP A C 1
ATOM 1386 O O . ASP A 1 179 ? -4.163 -0.657 14.169 1.00 93.31 179 ASP A O 1
ATOM 1390 N N . GLY A 1 180 ? -1.989 -0.595 13.619 1.00 94.31 180 GLY A N 1
ATOM 1391 C CA . GLY A 1 180 ? -2.203 -0.341 12.194 1.00 94.31 180 GLY A CA 1
ATOM 1392 C C . GLY A 1 180 ? -2.788 -1.554 11.476 1.00 94.31 180 GLY A C 1
ATOM 1393 O O . GLY A 1 180 ? -3.742 -1.425 10.707 1.00 94.31 180 GLY A O 1
ATOM 1394 N N . LEU A 1 181 ? -2.254 -2.743 11.768 1.00 92.31 181 LEU A N 1
ATOM 1395 C CA . LEU A 1 181 ? -2.777 -4.018 11.271 1.00 92.31 181 LEU A CA 1
ATOM 1396 C C . LEU A 1 181 ? -4.191 -4.299 11.789 1.00 92.31 181 LEU A C 1
ATOM 1398 O O . LEU A 1 181 ? -5.045 -4.768 11.029 1.00 92.31 181 LEU A O 1
ATOM 1402 N N . LEU A 1 182 ? -4.449 -3.994 13.062 1.00 90.44 182 LEU A N 1
ATOM 1403 C CA . LEU A 1 182 ? -5.766 -4.127 13.671 1.00 90.44 182 LEU A CA 1
ATOM 1404 C C . LEU A 1 182 ? -6.771 -3.196 12.995 1.00 90.44 182 LEU A C 1
ATOM 1406 O O . LEU A 1 182 ? -7.860 -3.640 12.637 1.00 90.44 182 LEU A O 1
ATOM 1410 N N . TRP A 1 183 ? -6.393 -1.940 12.751 1.00 91.50 183 TRP A N 1
ATOM 1411 C CA . TRP A 1 183 ? -7.259 -0.999 12.050 1.00 91.50 183 TRP A CA 1
ATOM 1412 C C . TRP A 1 183 ? -7.614 -1.493 10.642 1.00 91.50 183 TRP A C 1
ATOM 1414 O O . TRP A 1 183 ? -8.800 -1.582 10.331 1.00 91.50 183 TRP A O 1
ATOM 1424 N N . LEU A 1 184 ? -6.629 -1.926 9.843 1.00 90.62 184 LEU A N 1
ATOM 1425 C CA . LEU A 1 184 ? -6.861 -2.491 8.500 1.00 90.62 184 LEU A CA 1
ATOM 1426 C C . LEU A 1 184 ? -7.799 -3.707 8.523 1.00 90.62 184 LEU A C 1
ATOM 1428 O O . LEU A 1 184 ? -8.566 -3.929 7.592 1.00 90.62 184 LEU A O 1
ATOM 1432 N N . THR A 1 185 ? -7.722 -4.498 9.590 1.00 86.62 185 THR A N 1
ATOM 1433 C CA . THR A 1 185 ? -8.555 -5.685 9.807 1.00 86.62 185 THR A CA 1
ATOM 1434 C C . THR A 1 185 ? -9.990 -5.332 10.229 1.00 86.62 185 THR A C 1
ATOM 1436 O O . THR A 1 185 ? -10.922 -6.089 9.957 1.00 86.62 185 THR A O 1
ATOM 1439 N N . SER A 1 186 ? -10.169 -4.198 10.911 1.00 84.62 186 SER A N 1
ATOM 1440 C CA . SER A 1 186 ? -11.460 -3.726 11.429 1.00 84.62 186 SER A CA 1
ATOM 1441 C C . SER A 1 186 ? -12.214 -2.784 10.488 1.00 84.62 186 SER A C 1
ATOM 1443 O O . SER A 1 186 ? -13.403 -2.552 10.695 1.00 84.62 186 SER A O 1
ATOM 1445 N N . GLU A 1 187 ? -11.524 -2.216 9.498 1.00 86.81 187 GLU A N 1
ATOM 1446 C CA . GLU A 1 187 ? -12.087 -1.221 8.589 1.00 86.81 187 GLU A CA 1
ATOM 1447 C C . GLU A 1 187 ? -13.157 -1.850 7.688 1.00 86.81 187 GLU A C 1
ATOM 1449 O O . GLU A 1 187 ? -12.962 -2.928 7.123 1.00 86.81 187 GLU A O 1
ATOM 1454 N N . ILE A 1 188 ? -14.306 -1.178 7.594 1.00 82.44 188 ILE A N 1
ATOM 1455 C CA . ILE A 1 188 ? -15.473 -1.661 6.839 1.00 82.44 188 ILE A CA 1
ATOM 1456 C C . ILE A 1 188 ? -15.338 -1.263 5.372 1.00 82.44 188 ILE A C 1
ATOM 1458 O O . ILE A 1 188 ? -15.729 -2.012 4.476 1.00 82.44 188 ILE A O 1
ATOM 1462 N N . GLU A 1 189 ? -14.783 -0.077 5.137 1.00 86.19 189 GLU A N 1
ATOM 1463 C CA . GLU A 1 189 ? -14.550 0.440 3.801 1.00 86.19 189 GLU A CA 1
ATOM 1464 C C . GLU A 1 189 ? -13.369 -0.265 3.129 1.00 86.19 189 GLU A C 1
ATOM 1466 O O . GLU A 1 189 ? -12.356 -0.585 3.757 1.00 86.19 189 GLU A O 1
ATOM 1471 N N . GLU A 1 190 ? -13.460 -0.459 1.815 1.00 87.38 190 GLU A N 1
ATOM 1472 C CA . GLU A 1 190 ? -12.375 -1.090 1.072 1.00 87.38 190 GLU A CA 1
ATOM 1473 C C . GLU A 1 190 ? -11.150 -0.166 0.997 1.00 87.38 190 GLU A C 1
ATOM 1475 O O . GLU A 1 190 ? -11.244 1.045 0.771 1.00 87.38 190 GLU A O 1
ATOM 1480 N N . TRP A 1 191 ? -9.970 -0.758 1.157 1.00 91.81 191 TRP A N 1
ATOM 1481 C CA . TRP A 1 191 ? -8.681 -0.075 1.121 1.00 91.81 191 TRP A CA 1
ATOM 1482 C C . TRP A 1 191 ? -7.695 -0.805 0.204 1.00 91.81 191 TRP A C 1
ATOM 1484 O O . TRP A 1 191 ? -7.878 -1.976 -0.123 1.00 91.81 191 TRP A O 1
ATOM 1494 N N . MET A 1 192 ? -6.623 -0.119 -0.205 1.00 93.75 192 MET A N 1
ATOM 1495 C CA . MET A 1 192 ? -5.493 -0.727 -0.918 1.00 93.75 192 MET A CA 1
ATOM 1496 C C . MET A 1 192 ? -4.158 -0.483 -0.214 1.00 93.75 192 MET A C 1
ATOM 1498 O O . MET A 1 192 ? -3.893 0.607 0.293 1.00 93.75 192 MET A O 1
ATOM 1502 N N . LEU A 1 193 ? -3.293 -1.497 -0.248 1.00 95.38 193 LEU A N 1
ATOM 1503 C CA . LEU A 1 193 ? -1.889 -1.405 0.150 1.00 95.38 193 LEU A CA 1
ATOM 1504 C C . LEU A 1 193 ? -1.009 -1.616 -1.081 1.00 95.38 193 LEU A C 1
ATOM 1506 O O . LEU A 1 193 ? -1.153 -2.615 -1.784 1.00 95.38 193 LEU A O 1
ATOM 1510 N N . LEU A 1 194 ? -0.080 -0.695 -1.317 1.00 96.62 194 LEU A N 1
ATOM 1511 C CA . LEU A 1 194 ? 0.985 -0.842 -2.301 1.00 96.62 194 LEU A CA 1
ATOM 1512 C C . LEU A 1 194 ? 2.289 -1.145 -1.568 1.00 96.62 194 LEU A C 1
ATOM 1514 O O . LEU A 1 194 ? 2.907 -0.239 -1.016 1.00 96.62 194 LEU A O 1
ATOM 1518 N N . PHE A 1 195 ? 2.698 -2.411 -1.580 1.00 95.69 195 PHE A N 1
ATOM 1519 C CA . PHE A 1 195 ? 4.031 -2.816 -1.142 1.00 95.69 195 PHE A CA 1
ATOM 1520 C C . PHE A 1 195 ? 5.030 -2.589 -2.280 1.00 95.69 195 PHE A C 1
ATOM 1522 O O . PHE A 1 195 ? 4.858 -3.132 -3.371 1.00 95.69 195 PHE A O 1
ATOM 1529 N N . ASP A 1 196 ? 6.058 -1.785 -2.027 1.00 94.75 196 ASP A N 1
ATOM 1530 C CA . ASP A 1 196 ? 7.134 -1.481 -2.976 1.00 94.75 196 ASP A CA 1
ATOM 1531 C C . ASP A 1 196 ? 8.493 -1.874 -2.378 1.00 94.75 196 ASP A C 1
ATOM 1533 O O . ASP A 1 196 ? 8.627 -1.941 -1.156 1.00 94.75 196 ASP A O 1
ATOM 1537 N N . ASN A 1 197 ? 9.499 -2.128 -3.219 1.00 91.50 197 ASN A N 1
ATOM 1538 C CA . ASN A 1 197 ? 10.819 -2.649 -2.809 1.00 91.50 197 ASN A CA 1
ATOM 1539 C C . ASN A 1 197 ? 10.759 -3.991 -2.044 1.00 91.50 197 ASN A C 1
ATOM 1541 O O . ASN A 1 197 ? 11.367 -4.156 -0.990 1.00 91.50 197 ASN A O 1
ATOM 1545 N N . THR A 1 198 ? 9.985 -4.951 -2.558 1.00 87.81 198 THR A N 1
ATOM 1546 C CA . THR A 1 198 ? 9.854 -6.318 -2.011 1.00 87.81 198 THR A CA 1
ATOM 1547 C C . THR A 1 198 ? 10.869 -7.294 -2.628 1.00 87.81 198 THR A C 1
ATOM 1549 O O . THR A 1 198 ? 10.530 -8.429 -2.961 1.00 87.81 198 THR A O 1
ATOM 1552 N N . ASP A 1 199 ? 12.077 -6.827 -2.921 1.00 84.62 199 ASP A N 1
ATOM 1553 C CA . ASP A 1 199 ? 13.098 -7.557 -3.679 1.00 84.62 199 ASP A CA 1
ATOM 1554 C C . ASP A 1 199 ? 13.956 -8.503 -2.828 1.00 84.62 199 ASP A C 1
ATOM 1556 O O . ASP A 1 199 ? 14.564 -9.420 -3.382 1.00 84.62 199 ASP A O 1
ATOM 1560 N N . ASP A 1 200 ? 13.960 -8.338 -1.504 1.00 85.00 200 ASP A N 1
ATOM 1561 C CA . ASP A 1 200 ? 14.642 -9.241 -0.576 1.00 85.00 200 ASP A CA 1
ATOM 1562 C C . ASP A 1 200 ? 13.737 -10.437 -0.202 1.00 85.00 200 ASP A C 1
ATOM 1564 O O . ASP A 1 200 ? 12.762 -10.267 0.537 1.00 85.00 200 ASP A O 1
ATOM 1568 N N . PRO A 1 201 ? 14.046 -11.666 -0.663 1.00 83.25 201 PRO A N 1
ATOM 1569 C CA . PRO A 1 201 ? 13.236 -12.849 -0.378 1.00 83.25 201 PRO A CA 1
ATOM 1570 C C . PRO A 1 201 ? 13.342 -13.328 1.078 1.00 83.25 201 PRO A C 1
ATOM 1572 O O . PRO A 1 201 ? 12.616 -14.242 1.466 1.00 83.25 201 PRO A O 1
ATOM 1575 N N . THR A 1 202 ? 14.256 -12.770 1.877 1.00 87.12 202 THR A N 1
ATOM 1576 C CA . THR A 1 202 ? 14.397 -13.105 3.302 1.00 87.12 202 THR A CA 1
ATOM 1577 C C . THR A 1 202 ? 13.398 -12.357 4.184 1.00 87.12 202 THR A C 1
ATOM 1579 O O . THR A 1 202 ? 13.189 -12.739 5.337 1.00 87.12 202 THR A O 1
ATOM 1582 N N . ILE A 1 203 ? 12.748 -11.321 3.647 1.00 88.38 203 ILE A N 1
ATOM 1583 C CA . ILE A 1 203 ? 11.716 -10.560 4.344 1.00 88.38 203 ILE A CA 1
ATOM 1584 C C . ILE A 1 203 ? 10.371 -11.267 4.170 1.00 88.38 203 ILE A C 1
ATOM 1586 O O . ILE A 1 203 ? 9.779 -11.264 3.091 1.00 88.38 203 ILE A O 1
ATOM 1590 N N . ASP A 1 204 ? 9.854 -11.837 5.258 1.00 85.94 204 ASP A N 1
ATOM 1591 C CA . ASP A 1 204 ? 8.502 -12.390 5.280 1.00 85.94 204 ASP A CA 1
ATOM 1592 C C . ASP A 1 204 ? 7.459 -11.267 5.405 1.00 85.94 204 ASP A C 1
ATOM 1594 O O . ASP A 1 204 ? 7.355 -10.592 6.431 1.00 85.94 204 ASP A O 1
ATOM 1598 N N . LEU A 1 205 ? 6.675 -11.067 4.343 1.00 87.56 205 LEU A N 1
ATOM 1599 C CA . LEU A 1 205 ? 5.587 -10.086 4.303 1.00 87.56 205 LEU A CA 1
ATOM 1600 C C . LEU A 1 205 ? 4.287 -10.616 4.909 1.00 87.56 205 LEU A C 1
ATOM 1602 O O . LEU A 1 205 ? 3.398 -9.827 5.229 1.00 87.56 205 LEU A O 1
ATOM 1606 N N . PHE A 1 206 ? 4.155 -11.933 5.077 1.00 86.25 206 PHE A N 1
ATOM 1607 C CA . PHE A 1 206 ? 2.908 -12.557 5.508 1.00 86.25 206 PHE A CA 1
ATOM 1608 C C . PHE A 1 206 ? 2.375 -12.025 6.854 1.00 86.25 206 PHE A C 1
ATOM 1610 O O . PHE A 1 206 ? 1.165 -11.802 6.957 1.00 86.25 206 PHE A O 1
ATOM 1617 N N . PRO A 1 207 ? 3.214 -11.730 7.871 1.00 88.06 207 PRO A N 1
ATOM 1618 C CA . PRO A 1 207 ? 2.758 -11.122 9.123 1.00 88.06 207 PRO A CA 1
ATOM 1619 C C . PRO A 1 207 ? 2.104 -9.745 8.951 1.00 88.06 207 PRO A C 1
ATOM 1621 O O . PRO A 1 207 ? 1.302 -9.343 9.792 1.00 88.06 207 PRO A O 1
ATOM 1624 N N . PHE A 1 208 ? 2.422 -9.040 7.864 1.00 87.69 208 PHE A N 1
ATOM 1625 C CA . PHE A 1 208 ? 1.924 -7.702 7.561 1.00 87.69 208 PHE A CA 1
ATOM 1626 C C . PHE A 1 208 ? 0.668 -7.707 6.680 1.00 87.69 208 PHE A C 1
ATOM 1628 O O . PHE A 1 208 ? 0.125 -6.646 6.373 1.00 87.69 208 PHE A O 1
ATOM 1635 N N . PHE A 1 209 ? 0.170 -8.878 6.274 1.00 85.56 209 PHE A N 1
ATOM 1636 C CA . PHE A 1 209 ? -1.120 -8.985 5.599 1.00 85.56 209 PHE A CA 1
ATOM 1637 C C . PHE A 1 209 ? -2.262 -8.985 6.627 1.00 85.56 209 PHE A C 1
ATOM 1639 O O . PHE A 1 209 ? -2.367 -9.920 7.428 1.00 85.56 209 PHE A O 1
ATOM 1646 N N . PRO A 1 210 ? -3.155 -7.972 6.614 1.00 81.19 210 PRO A N 1
ATOM 1647 C CA . PRO A 1 210 ? -4.248 -7.875 7.578 1.00 81.19 210 PRO A CA 1
ATOM 1648 C C . PRO A 1 210 ? -5.152 -9.092 7.472 1.00 81.19 210 PRO A C 1
ATOM 1650 O O . PRO A 1 210 ? -5.668 -9.382 6.391 1.00 81.19 210 PRO A O 1
ATOM 1653 N N . LYS A 1 211 ? -5.344 -9.824 8.571 1.00 72.50 211 LYS A N 1
ATOM 1654 C CA . LYS A 1 211 ? -6.212 -11.008 8.610 1.00 72.50 211 LYS A CA 1
ATOM 1655 C C . LYS A 1 211 ? -7.656 -10.545 8.426 1.00 72.50 211 LYS A C 1
ATOM 1657 O O . LYS A 1 211 ? -8.217 -9.959 9.332 1.00 72.50 211 LYS A O 1
ATOM 1662 N N . MET A 1 212 ? -8.256 -10.781 7.263 1.00 60.88 212 MET A N 1
ATOM 1663 C CA . MET A 1 212 ? -9.604 -10.277 6.964 1.00 60.88 212 MET A CA 1
ATOM 1664 C C . MET A 1 212 ? -10.634 -10.915 7.898 1.00 60.88 212 MET A C 1
ATOM 1666 O O . MET A 1 212 ? -10.725 -12.132 7.942 1.00 60.88 212 MET A O 1
ATOM 1670 N N . HIS A 1 213 ? -11.438 -10.146 8.625 1.00 56.44 213 HIS A N 1
ATOM 1671 C CA . HIS A 1 213 ? -12.585 -10.706 9.341 1.00 56.44 213 HIS A CA 1
ATOM 1672 C C . HIS A 1 213 ? -13.833 -10.604 8.462 1.00 56.44 213 HIS A C 1
ATOM 1674 O O . HIS A 1 213 ? -14.336 -9.515 8.213 1.00 56.44 213 HIS A O 1
ATOM 1680 N N . THR A 1 214 ? -14.392 -11.729 8.013 1.00 43.91 214 THR A N 1
ATOM 1681 C CA . THR A 1 214 ? -15.726 -11.735 7.406 1.00 43.91 214 THR A CA 1
ATOM 1682 C C . THR A 1 214 ? -16.760 -11.470 8.500 1.00 43.91 214 THR A C 1
ATOM 1684 O O . THR A 1 214 ? -17.193 -12.392 9.194 1.00 43.91 214 THR A O 1
ATOM 1687 N N . TRP A 1 215 ? -17.190 -10.225 8.668 1.00 40.28 215 TRP A N 1
ATOM 1688 C CA . TRP A 1 215 ? -18.412 -9.935 9.410 1.00 40.28 215 TRP A CA 1
ATOM 1689 C C . TRP A 1 215 ? -19.608 -10.302 8.527 1.00 40.28 215 TRP A C 1
ATOM 1691 O O . TRP A 1 215 ? -20.009 -9.549 7.646 1.00 40.28 215 TRP A O 1
ATOM 1701 N N . LYS A 1 216 ? -20.210 -11.472 8.757 1.00 35.09 216 LYS A N 1
ATOM 1702 C CA . LYS A 1 216 ? -21.618 -11.687 8.405 1.00 35.09 216 LYS A CA 1
ATOM 1703 C C . LYS A 1 216 ? -22.418 -11.625 9.702 1.00 35.09 216 LYS A C 1
ATOM 1705 O O . LYS A 1 216 ? -22.418 -12.578 10.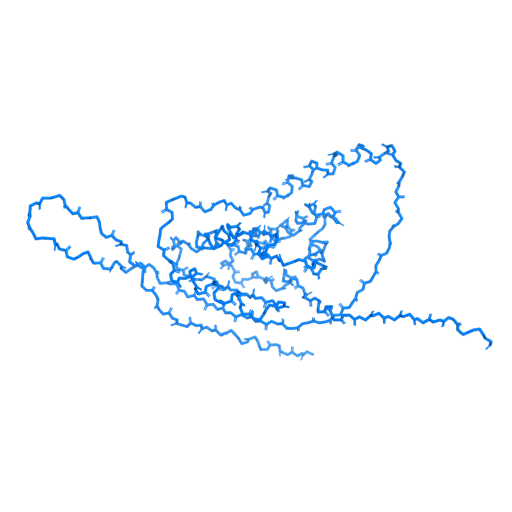464 1.00 35.09 216 LYS A O 1
ATOM 1710 N N . HIS A 1 217 ? -23.002 -10.451 9.952 1.00 39.53 217 HIS A N 1
ATOM 1711 C CA . HIS A 1 217 ? -24.121 -10.160 10.855 1.00 39.53 217 HIS A CA 1
ATOM 1712 C C . HIS A 1 217 ? -24.450 -11.233 11.912 1.00 39.53 217 HIS A C 1
ATOM 1714 O O . HIS A 1 217 ? -25.077 -12.241 11.601 1.00 39.53 217 HIS A O 1
ATOM 1720 N N . SER A 1 218 ? -24.156 -10.969 13.185 1.00 32.00 218 SER A N 1
ATOM 1721 C CA . SER A 1 218 ? -24.847 -11.639 14.293 1.00 32.00 218 SER A CA 1
ATOM 1722 C C . SER A 1 218 ? -25.370 -10.589 15.262 1.00 32.00 218 SER A C 1
ATOM 1724 O O . SER A 1 218 ? -24.650 -10.083 16.115 1.00 32.00 218 SER A O 1
ATOM 1726 N N . HIS A 1 219 ? -26.645 -10.236 15.090 1.00 36.94 219 HIS A N 1
ATOM 1727 C CA . HIS A 1 219 ? -27.422 -9.562 16.121 1.00 36.94 219 HIS A CA 1
ATOM 1728 C C . HIS A 1 219 ? -27.942 -10.642 17.073 1.00 36.94 219 HIS A C 1
ATOM 1730 O O . HIS A 1 219 ? -28.773 -11.455 16.674 1.00 36.94 219 HIS A O 1
ATOM 1736 N N . HIS A 1 220 ? -27.495 -10.642 18.327 1.00 35.62 220 HIS A N 1
ATOM 1737 C CA . HIS A 1 220 ? -28.155 -11.396 19.390 1.00 35.62 220 HIS A CA 1
ATOM 1738 C C . HIS A 1 220 ? -28.640 -10.426 20.464 1.00 35.62 220 HIS A C 1
ATOM 1740 O O . HIS A 1 220 ? -27.854 -9.857 21.214 1.00 35.62 220 HIS A O 1
ATOM 1746 N N . ILE A 1 221 ? -29.960 -10.243 20.525 1.00 38.94 221 ILE A N 1
ATOM 1747 C CA . ILE A 1 221 ? -30.649 -9.683 21.687 1.00 38.94 221 ILE A CA 1
ATOM 1748 C C . ILE A 1 221 ? -31.080 -10.880 22.532 1.00 38.94 221 ILE A C 1
ATOM 1750 O O . ILE A 1 221 ? -32.003 -11.599 22.153 1.00 38.94 221 ILE A O 1
ATOM 1754 N N . THR A 1 222 ? -30.436 -11.105 23.674 1.00 36.44 222 THR A N 1
ATOM 1755 C CA . THR A 1 222 ? -30.950 -12.030 24.691 1.00 36.44 222 THR A CA 1
ATOM 1756 C C . THR A 1 222 ? -31.589 -11.223 25.811 1.00 36.44 222 THR A C 1
ATOM 1758 O O . THR A 1 222 ? -30.926 -10.419 26.465 1.00 36.44 222 THR A O 1
ATOM 1761 N N . LYS A 1 223 ? -32.894 -11.426 26.022 1.00 31.55 223 LYS A N 1
ATOM 1762 C CA . LYS A 1 223 ? -33.600 -10.939 27.213 1.00 31.55 223 LYS A CA 1
ATOM 1763 C C . LYS A 1 223 ? -33.075 -11.674 28.457 1.00 31.55 223 LYS A C 1
ATOM 1765 O O . LYS A 1 223 ? -32.780 -12.863 28.346 1.00 31.55 223 LYS A O 1
ATOM 1770 N N . PRO A 1 224 ? -33.008 -11.027 29.633 1.00 36.81 224 PRO A N 1
ATOM 1771 C CA . PRO A 1 224 ? -32.728 -11.733 30.873 1.00 36.81 224 PRO A CA 1
ATOM 1772 C C . PRO A 1 224 ? -33.944 -12.583 31.255 1.00 36.81 224 PRO A C 1
ATOM 1774 O O . PRO A 1 224 ? -35.051 -12.063 31.401 1.00 36.81 224 PRO A O 1
ATOM 1777 N N . THR A 1 225 ? -33.744 -13.887 31.427 1.00 43.56 225 THR A N 1
ATOM 1778 C CA . THR A 1 225 ? -34.679 -14.728 32.176 1.00 43.56 225 THR A CA 1
ATOM 1779 C C . THR A 1 225 ? -34.307 -14.618 33.648 1.00 43.56 225 THR A C 1
ATOM 1781 O O . THR A 1 225 ? -33.253 -15.088 34.068 1.00 43.56 225 THR A O 1
ATOM 1784 N N . ALA A 1 226 ? -35.161 -13.946 34.414 1.00 43.34 226 ALA A N 1
ATOM 1785 C CA . ALA A 1 226 ? -35.161 -14.013 35.864 1.00 43.34 226 ALA A CA 1
ATOM 1786 C C . ALA A 1 226 ? -36.100 -15.143 36.298 1.00 43.34 226 ALA A C 1
ATOM 1788 O O . ALA A 1 226 ? -37.288 -15.073 35.984 1.00 43.34 226 ALA A O 1
ATOM 1789 N N . SER A 1 227 ? -35.546 -16.138 36.996 1.00 49.16 227 SER A N 1
ATOM 1790 C CA . SER A 1 227 ? -36.139 -16.908 38.107 1.00 49.16 227 SER A CA 1
ATOM 1791 C C . SER A 1 227 ? -35.221 -18.076 38.442 1.00 49.16 227 SER A C 1
ATOM 1793 O O . SER A 1 227 ? -35.052 -18.930 37.542 1.00 49.16 227 SER A O 1
#

Sequence (227 aa):
MSARTNEFHTINNHIYGGVGGHGGAGGQRGGGGGVGEGSRFKYAVETENFTMHNHFQIHGPGPEQQQQMDASKTKQSKAALALVRCPPPSQIFQGRQDILEKMEEYFSKNPGQRHIYVLYGLGGSGKTQIALKFLDMMNRYQTPRFTKQFFINASSLQTLDTAFKNIAISQRIGNTSEDGLLWLTSEIEEWMLLFDNTDDPTIDLFPFFPKMHTWKHSHHITKPTAS

Mean predicted aligned error: 14.06 Å

Solvent-accessible surface area (backbone atoms only — not comparable to full-atom values): 14157 Å² total; per-residue (Å²): 138,79,87,80,82,80,75,70,51,65,54,84,57,85,46,74,32,61,50,78,57,83,79,79,90,77,80,86,80,88,74,81,69,59,75,31,82,32,74,62,48,42,42,36,43,50,76,60,88,47,73,74,89,90,88,89,87,81,89,81,86,64,77,74,66,42,58,61,50,48,53,54,50,48,54,49,15,54,53,26,38,60,72,22,43,64,68,82,46,64,91,82,71,74,79,66,57,76,57,47,51,51,51,51,58,55,69,66,47,70,81,95,50,53,77,45,78,46,79,48,61,65,86,90,68,46,62,69,48,53,52,31,43,46,54,54,54,50,62,68,42,97,74,44,71,57,79,44,60,36,35,33,51,42,76,39,73,66,44,39,43,52,36,30,15,25,46,6,29,39,70,70,73,40,76,39,34,66,41,16,42,50,46,66,31,67,51,86,69,47,64,47,77,46,77,40,62,75,79,57,89,85,62,80,60,70,88,74,54,54,68,53,44,60,82,76,85,81,89,81,88,78,80,86,85,86,132

Secondary structure (DSSP, 8-state):
--------EEE-----B-----PPSSSS--PPPP---B---EEEEEEE----------PPPPHHHHHHHHHHHHHHHHHHHHHSBPPPPPTT----HHHHHHHHHHHHSSTTSEEEEEEE-STTS-HHHHHHHHHHHHHTSSS-S-SEEEEEE-SSHHHHHHHHHHHHHHTTS-SSHHHHHHHHHH--S-EEEEEE----TTS--GGGS------------PPP---

Foldseek 3Di:
DDDDDFDWPWPPDWDFAFPFDDFDDDDDDGDDTDRHRAFTKTKTKDWDDFADDDDDDDDDDDDPVCVVVVVVLQVQLVVLCVVFDQDAADPPDDDPVVVLVVV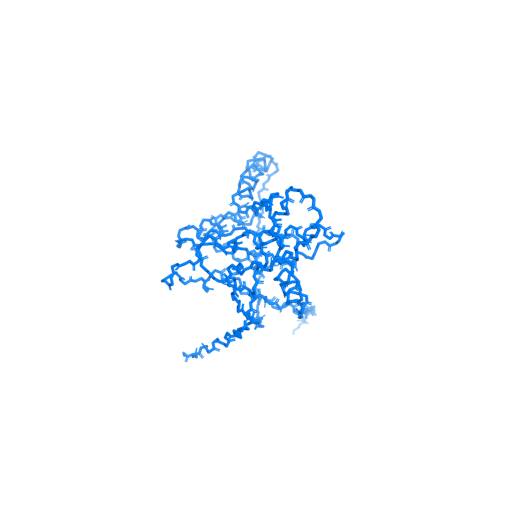VVQCPPDPPIDMDMDIDGDPPSCSSNSVNVSVVVLVPDPDRQAPEETEQAQQDPVSNFSNLLSCQSNVVQDRTSVSSLVCCQPDPGHHYYDYPNPPDPVRDCVVVPRRHHPDDDDDDDDDDDDD

pLDDT: mean 71.11, std 24.38, range [25.88, 97.88]

Organism: NCBI:txid2733690

InterPro domains:
  IPR027417 P-loop containing nucleoside triphosphate hydrolase [G3DSA:3.40.50.300] (77-222)
  IPR027417 P-loop containing nucleoside triphosphate hydrolase [SSF52540] (84-201)

Radius of gyration: 22.75 Å; Cα contacts (8 Å, |Δi|>4): 277; chains: 1; bounding box: 51×49×87 Å